Protein AF-A0A9P7UYA2-F1 (afdb_monomer_lite)

pLDDT: mean 76.07, std 12.58, range [36.22, 94.5]

Structure (mmCIF, N/CA/C/O backbone):
data_AF-A0A9P7UYA2-F1
#
_entry.id   AF-A0A9P7UYA2-F1
#
loop_
_atom_site.group_PDB
_atom_site.id
_atom_site.type_symbol
_atom_site.label_atom_id
_atom_site.label_alt_id
_atom_site.label_comp_id
_atom_site.label_asym_id
_atom_site.label_entity_id
_atom_site.label_seq_id
_atom_site.pdbx_PDB_ins_code
_atom_site.Cartn_x
_atom_site.Cartn_y
_atom_site.Cartn_z
_atom_site.occupancy
_atom_site.B_iso_or_equiv
_atom_site.auth_seq_id
_atom_site.auth_comp_id
_atom_site.auth_asym_id
_atom_site.auth_atom_id
_atom_site.pdbx_PDB_model_num
ATOM 1 N N . MET A 1 1 ? 3.867 -25.422 -27.053 1.00 36.22 1 MET A N 1
ATOM 2 C CA . MET A 1 1 ? 4.514 -25.118 -28.348 1.00 36.22 1 MET A CA 1
ATOM 3 C C . MET A 1 1 ? 5.776 -24.319 -28.060 1.00 36.22 1 MET A C 1
ATOM 5 O O . MET A 1 1 ? 5.668 -23.211 -27.563 1.00 36.22 1 MET A O 1
ATOM 9 N N . SER A 1 2 ? 6.951 -24.924 -28.254 1.00 48.25 2 SER A N 1
ATOM 10 C CA . SER A 1 2 ? 8.270 -24.306 -28.047 1.00 48.25 2 SER A CA 1
ATOM 11 C C . SER A 1 2 ? 8.814 -23.881 -29.411 1.00 48.25 2 SER A C 1
ATOM 13 O O . SER A 1 2 ? 8.869 -24.701 -30.322 1.00 48.25 2 SER A O 1
ATOM 15 N N . LEU A 1 3 ? 9.208 -22.616 -29.557 1.00 57.09 3 LEU A N 1
ATOM 16 C CA . LEU A 1 3 ? 9.750 -22.015 -30.786 1.00 57.09 3 LEU A CA 1
ATOM 17 C C . LEU A 1 3 ? 11.142 -22.551 -31.200 1.00 57.09 3 LEU A C 1
ATOM 19 O O . LEU A 1 3 ? 11.819 -21.930 -32.008 1.00 57.09 3 LEU A O 1
ATOM 23 N N . GLY A 1 4 ? 11.630 -23.663 -30.635 1.00 63.72 4 GLY A N 1
ATOM 24 C CA . GLY A 1 4 ? 12.967 -24.199 -30.940 1.00 63.72 4 GLY A CA 1
ATOM 25 C C . GLY A 1 4 ? 14.130 -23.312 -30.467 1.00 63.72 4 GLY A C 1
ATOM 26 O O . GLY A 1 4 ? 15.290 -23.648 -30.685 1.00 63.72 4 GLY A O 1
ATOM 27 N N . LEU A 1 5 ? 13.841 -22.207 -29.774 1.00 66.19 5 LEU A N 1
ATOM 28 C CA . LEU A 1 5 ? 14.808 -21.215 -29.289 1.00 66.19 5 LEU A CA 1
ATOM 29 C C . LEU A 1 5 ? 15.454 -21.585 -27.944 1.00 66.19 5 LEU A C 1
ATOM 31 O O . LEU A 1 5 ? 16.287 -20.840 -27.438 1.00 66.19 5 LEU A O 1
ATOM 35 N N . SER A 1 6 ? 15.126 -22.751 -27.378 1.00 65.25 6 SER A N 1
ATOM 36 C CA . SER A 1 6 ? 15.653 -23.225 -26.086 1.00 65.25 6 SER A CA 1
ATOM 37 C C . SER A 1 6 ? 17.184 -23.327 -26.039 1.00 65.25 6 SER A C 1
ATOM 39 O O . SER A 1 6 ? 17.763 -23.328 -24.962 1.00 65.25 6 SER A O 1
ATOM 41 N N . HIS A 1 7 ? 17.843 -23.416 -27.198 1.00 66.81 7 HIS A N 1
ATOM 42 C CA . HIS A 1 7 ? 19.302 -23.455 -27.314 1.00 66.81 7 HIS A CA 1
ATOM 43 C C . HIS A 1 7 ? 19.958 -22.063 -27.390 1.00 66.81 7 HIS A C 1
ATOM 45 O O . HIS A 1 7 ? 21.183 -21.979 -27.348 1.00 66.81 7 HIS A O 1
ATOM 51 N N . ARG A 1 8 ? 19.169 -20.987 -27.527 1.00 63.25 8 ARG A N 1
ATOM 52 C CA . ARG A 1 8 ? 19.651 -19.602 -27.688 1.00 63.25 8 ARG A CA 1
ATOM 53 C C . ARG A 1 8 ? 19.252 -18.665 -26.554 1.00 63.25 8 ARG A C 1
ATOM 55 O O . ARG A 1 8 ? 19.905 -17.646 -26.394 1.00 63.25 8 ARG A O 1
ATOM 62 N N . ILE A 1 9 ? 18.200 -18.986 -25.801 1.00 66.50 9 ILE A N 1
ATOM 63 C CA . ILE A 1 9 ? 17.618 -18.103 -24.781 1.00 66.50 9 ILE A CA 1
ATOM 64 C C . ILE A 1 9 ? 17.783 -18.741 -23.397 1.00 66.50 9 ILE A C 1
ATOM 66 O O . ILE A 1 9 ? 17.642 -19.954 -23.252 1.00 66.50 9 ILE A O 1
ATOM 70 N N . GLY A 1 10 ? 18.060 -17.922 -22.377 1.00 67.12 10 GLY A N 1
ATOM 71 C CA . GLY A 1 10 ? 18.111 -18.349 -20.971 1.00 67.12 10 GLY A CA 1
ATOM 72 C C . GLY A 1 10 ? 19.481 -18.823 -20.475 1.00 67.12 10 GLY A C 1
ATOM 73 O O . GLY A 1 10 ? 19.569 -19.383 -19.386 1.00 67.12 10 GLY A O 1
ATOM 74 N N . MET A 1 11 ? 20.550 -18.609 -21.247 1.00 74.38 11 MET A N 1
ATOM 75 C CA . MET A 1 11 ? 21.925 -18.935 -20.859 1.00 74.38 11 MET A CA 1
ATOM 76 C C . MET A 1 11 ? 22.857 -17.770 -21.184 1.00 74.38 11 MET A C 1
ATOM 78 O O . MET A 1 11 ? 22.799 -17.223 -22.281 1.00 74.38 11 MET A O 1
ATOM 82 N N . LEU A 1 12 ? 23.750 -17.432 -20.252 1.00 76.44 12 LEU A N 1
ATOM 83 C CA . LEU A 1 12 ? 24.783 -16.423 -20.468 1.00 76.44 12 LEU A CA 1
ATOM 84 C C . LEU A 1 12 ? 26.072 -17.099 -20.952 1.00 76.44 12 LEU A C 1
ATOM 86 O O . LEU A 1 12 ? 26.814 -17.674 -20.154 1.00 76.44 12 LEU A O 1
ATOM 90 N N . ARG A 1 13 ? 26.311 -17.083 -22.266 1.00 76.00 13 ARG A N 1
ATOM 91 C CA . ARG A 1 13 ? 27.485 -17.696 -22.903 1.00 76.00 13 ARG A CA 1
ATOM 92 C C . ARG A 1 13 ? 27.821 -16.990 -24.219 1.00 76.00 13 ARG A C 1
ATOM 94 O O . ARG A 1 13 ? 26.923 -16.559 -24.934 1.00 76.00 13 ARG A O 1
ATOM 101 N N . ASP A 1 14 ? 29.106 -16.954 -24.564 1.00 74.94 14 ASP A N 1
ATOM 102 C CA . ASP A 1 14 ? 29.588 -16.394 -25.829 1.00 74.94 14 ASP A CA 1
ATOM 103 C C . ASP A 1 14 ? 28.878 -17.003 -27.051 1.00 74.94 14 ASP A C 1
ATOM 105 O O . ASP A 1 14 ? 28.753 -18.227 -27.181 1.00 74.94 14 ASP A O 1
ATOM 109 N N . GLY A 1 15 ? 28.438 -16.127 -27.960 1.00 77.12 15 GLY A N 1
ATOM 110 C CA . GLY A 1 15 ? 27.713 -16.482 -29.184 1.00 77.12 15 GLY A CA 1
ATOM 111 C C . GLY A 1 15 ? 26.195 -16.623 -29.023 1.00 77.12 15 GLY A C 1
ATOM 112 O O . GLY A 1 15 ? 25.524 -16.948 -30.004 1.00 77.12 15 GLY A O 1
ATOM 113 N N . LEU A 1 16 ? 25.651 -16.398 -27.822 1.00 77.62 16 LEU A N 1
ATOM 114 C CA . LEU A 1 16 ? 24.210 -16.299 -27.585 1.00 77.62 16 LEU A CA 1
ATOM 115 C C . LEU A 1 16 ? 23.753 -14.836 -27.589 1.00 77.62 16 LEU A C 1
ATOM 117 O O . LEU A 1 16 ? 24.547 -13.915 -27.423 1.00 77.62 16 LEU A O 1
ATOM 121 N N . ASP A 1 17 ? 22.455 -14.667 -27.804 1.00 76.50 17 ASP A N 1
ATOM 122 C CA . ASP A 1 17 ? 21.775 -13.380 -27.869 1.00 76.50 17 ASP A CA 1
ATOM 123 C C . ASP A 1 17 ? 21.176 -13.079 -26.489 1.00 76.50 17 ASP A C 1
ATOM 125 O O . ASP A 1 17 ? 20.325 -13.837 -26.008 1.00 76.50 17 ASP A O 1
ATOM 129 N N . ALA A 1 18 ? 21.703 -12.062 -25.807 1.00 80.62 18 ALA A N 1
ATOM 130 C CA . ALA A 1 18 ? 21.293 -11.714 -24.454 1.00 80.62 18 ALA A CA 1
ATOM 131 C C . ALA A 1 18 ? 21.522 -10.231 -24.152 1.00 80.62 18 ALA A C 1
ATOM 133 O O . ALA A 1 18 ? 22.649 -9.735 -24.222 1.00 80.62 18 ALA A O 1
ATOM 134 N N . ASP A 1 19 ? 20.459 -9.588 -23.679 1.00 87.12 19 ASP A N 1
ATOM 135 C CA . ASP A 1 19 ? 20.526 -8.293 -23.017 1.00 87.12 19 ASP A CA 1
ATOM 136 C C . ASP A 1 19 ? 20.657 -8.505 -21.509 1.00 87.12 19 ASP A C 1
ATOM 138 O O . ASP A 1 19 ? 19.965 -9.333 -20.908 1.00 87.12 19 ASP A O 1
ATOM 142 N N . ILE A 1 20 ? 21.565 -7.764 -20.881 1.00 88.19 20 ILE A N 1
ATOM 143 C CA . ILE A 1 20 ? 21.888 -7.919 -19.462 1.00 88.19 20 ILE A CA 1
ATOM 144 C C . ILE A 1 20 ? 21.670 -6.590 -18.772 1.00 88.19 20 ILE A C 1
ATOM 146 O O . ILE A 1 20 ? 22.200 -5.569 -19.203 1.00 88.19 20 ILE A O 1
ATOM 150 N N . VAL A 1 21 ? 20.957 -6.615 -17.652 1.00 88.75 21 VAL A N 1
ATOM 151 C CA . VAL A 1 21 ? 20.816 -5.456 -16.774 1.00 88.75 21 VAL A CA 1
ATOM 152 C C . VAL A 1 21 ? 21.383 -5.807 -15.408 1.00 88.75 21 VAL A C 1
ATOM 154 O O . VAL A 1 21 ? 20.946 -6.758 -14.763 1.00 88.75 21 VAL A O 1
ATOM 157 N N . LEU A 1 22 ? 22.371 -5.035 -14.973 1.00 87.12 22 LEU A N 1
ATOM 158 C CA . LEU A 1 22 ? 22.898 -5.073 -13.620 1.00 87.12 22 LEU A CA 1
ATOM 159 C C . LEU A 1 22 ? 22.085 -4.119 -12.754 1.00 87.12 22 LEU A C 1
ATOM 161 O O . LEU A 1 22 ? 21.975 -2.939 -13.077 1.00 87.12 22 LEU A O 1
ATOM 165 N N . TRP A 1 23 ? 21.571 -4.629 -11.643 1.00 87.38 23 TRP A N 1
ATOM 166 C CA . TRP A 1 23 ? 20.811 -3.877 -10.651 1.00 87.38 23 TRP A CA 1
ATOM 167 C C . TRP A 1 23 ? 21.644 -3.656 -9.388 1.00 87.38 23 TRP A C 1
ATOM 169 O O . TRP A 1 23 ? 22.574 -4.414 -9.111 1.00 87.38 23 TRP A O 1
ATOM 179 N N . ASP A 1 24 ? 21.320 -2.616 -8.624 1.00 85.38 24 ASP A N 1
ATOM 180 C CA . ASP A 1 24 ? 21.937 -2.364 -7.315 1.00 85.38 24 ASP A CA 1
ATOM 181 C C . ASP A 1 24 ? 21.487 -3.346 -6.223 1.00 85.38 24 ASP A C 1
ATOM 183 O O . ASP A 1 24 ? 22.227 -3.622 -5.277 1.00 85.38 24 ASP A O 1
ATOM 187 N N . SER A 1 25 ? 20.295 -3.903 -6.394 1.00 88.62 25 SER A N 1
ATOM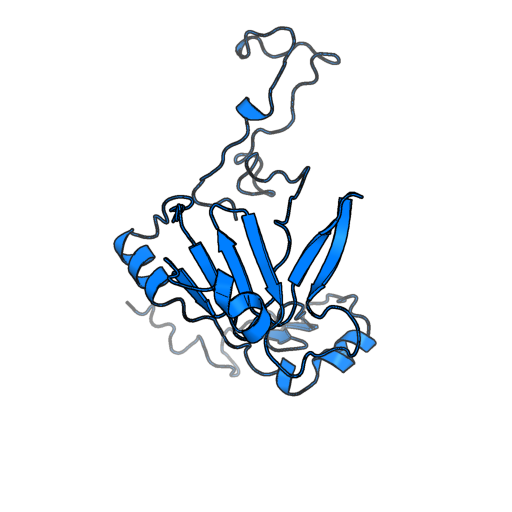 188 C CA . SER A 1 25 ? 19.592 -4.813 -5.500 1.00 88.62 25 SER A CA 1
ATOM 189 C C . SER A 1 25 ? 18.682 -5.738 -6.316 1.00 88.62 25 SER A C 1
ATOM 191 O O . SER A 1 25 ? 18.569 -5.609 -7.535 1.00 88.62 25 SER A O 1
ATOM 193 N N . HIS A 1 26 ? 18.059 -6.718 -5.668 1.00 89.62 26 HIS A N 1
ATOM 194 C CA . HIS A 1 26 ? 17.171 -7.664 -6.325 1.00 89.62 26 HIS A CA 1
ATOM 195 C C . HIS A 1 26 ? 16.023 -6.908 -7.014 1.00 89.62 26 HIS A C 1
ATOM 197 O O . HIS A 1 26 ? 15.296 -6.199 -6.329 1.00 89.62 26 HIS A O 1
ATOM 203 N N . PRO A 1 27 ? 15.758 -7.116 -8.316 1.00 87.81 27 PRO A N 1
ATOM 204 C CA . PRO A 1 27 ? 14.879 -6.262 -9.135 1.00 87.81 27 PRO A CA 1
ATOM 205 C C . PRO A 1 27 ? 13.402 -6.219 -8.710 1.00 87.81 27 PRO A C 1
ATOM 207 O O . PRO A 1 27 ? 12.618 -5.455 -9.258 1.00 87.81 27 PRO A O 1
ATOM 210 N N . LEU A 1 28 ? 13.008 -7.066 -7.762 1.00 88.31 28 LEU A N 1
ATOM 211 C CA . LEU A 1 28 ? 11.658 -7.093 -7.199 1.00 88.31 28 LEU A CA 1
ATOM 212 C C . LEU A 1 28 ? 11.532 -6.271 -5.908 1.00 88.31 28 LEU A C 1
ATOM 214 O O . LEU A 1 28 ? 10.425 -6.147 -5.391 1.00 88.31 28 LEU A O 1
ATOM 218 N N . HIS A 1 29 ? 12.631 -5.730 -5.370 1.00 85.81 29 HIS A N 1
ATOM 219 C CA . HIS A 1 29 ? 12.555 -4.801 -4.248 1.00 85.81 29 HIS A CA 1
ATOM 220 C C . HIS A 1 29 ? 12.066 -3.428 -4.731 1.00 85.81 29 HIS A C 1
ATOM 222 O O . HIS A 1 29 ? 12.572 -2.892 -5.719 1.00 85.81 29 HIS A O 1
ATOM 228 N N . PRO A 1 30 ? 11.099 -2.811 -4.034 1.00 81.62 30 PRO A N 1
ATOM 229 C CA . PRO A 1 30 ? 10.725 -1.430 -4.300 1.00 81.62 30 PRO A CA 1
ATOM 230 C C . PRO A 1 30 ? 11.931 -0.498 -4.125 1.00 81.62 30 PRO A C 1
ATOM 232 O O . PRO A 1 30 ? 12.599 -0.525 -3.093 1.00 81.62 30 PRO A O 1
ATOM 235 N N . GLY A 1 31 ? 12.196 0.339 -5.128 1.00 79.44 31 GLY A N 1
ATOM 236 C CA . GLY A 1 31 ? 13.326 1.275 -5.125 1.00 79.44 31 GLY A CA 1
ATOM 237 C C . GLY A 1 31 ? 14.628 0.722 -5.714 1.00 79.44 31 GLY A C 1
ATOM 238 O O . GLY A 1 31 ? 15.582 1.488 -5.849 1.00 79.44 31 GLY A O 1
ATOM 239 N N . SER A 1 32 ? 14.671 -0.555 -6.115 1.00 85.62 32 SER A N 1
ATOM 240 C CA . SER A 1 32 ? 15.788 -1.094 -6.896 1.00 85.62 32 SER A CA 1
ATOM 241 C C . SER A 1 32 ? 15.962 -0.324 -8.195 1.00 85.62 32 SER A C 1
ATOM 243 O O . SER A 1 32 ? 14.989 -0.026 -8.890 1.00 85.62 32 SER A O 1
ATOM 245 N N . SER A 1 33 ? 17.211 -0.019 -8.532 1.00 83.62 33 SER A N 1
ATOM 246 C CA . SER A 1 33 ? 17.543 0.758 -9.722 1.00 83.62 33 SER A CA 1
ATOM 247 C C . SER A 1 33 ? 18.566 0.028 -10.591 1.00 83.62 33 SER A C 1
ATOM 249 O O . SER A 1 33 ? 19.515 -0.574 -10.071 1.00 83.62 33 SER A O 1
ATOM 251 N N . PRO A 1 34 ? 18.418 0.077 -11.927 1.00 86.69 34 PRO A N 1
ATOM 252 C CA . PRO A 1 34 ? 19.434 -0.462 -12.808 1.00 86.69 34 PRO A CA 1
ATOM 253 C C . PRO A 1 34 ? 20.695 0.410 -12.735 1.00 86.69 34 PRO A C 1
ATOM 255 O O . PRO A 1 34 ? 20.635 1.637 -12.740 1.00 86.69 34 PRO A O 1
ATOM 258 N N . ILE A 1 35 ? 21.855 -0.236 -12.659 1.00 85.19 35 ILE A N 1
ATOM 259 C CA . ILE A 1 35 ? 23.181 0.393 -12.668 1.00 85.19 35 ILE A CA 1
ATOM 260 C C . ILE A 1 35 ? 23.708 0.466 -14.100 1.00 85.19 35 ILE A C 1
ATOM 262 O O . ILE A 1 35 ? 24.239 1.487 -14.525 1.00 85.19 35 ILE A O 1
ATOM 266 N N . GLN A 1 36 ? 23.591 -0.633 -14.844 1.00 86.75 36 GLN A N 1
ATOM 267 C CA . GLN A 1 36 ? 24.178 -0.767 -16.172 1.00 86.75 36 GLN A CA 1
ATOM 268 C C . GLN A 1 36 ? 23.349 -1.732 -17.008 1.00 86.75 36 GLN A C 1
ATOM 270 O O . GLN A 1 36 ? 22.941 -2.781 -16.519 1.00 86.75 36 GLN A O 1
ATOM 275 N N . ALA A 1 37 ? 23.152 -1.394 -18.277 1.00 90.06 37 ALA A N 1
ATOM 276 C CA . ALA A 1 37 ? 22.591 -2.303 -19.264 1.00 90.06 37 ALA A CA 1
ATOM 277 C C . ALA A 1 37 ? 23.631 -2.598 -20.351 1.00 90.06 37 ALA A C 1
ATOM 279 O O . ALA A 1 37 ? 24.378 -1.704 -20.761 1.00 90.06 37 ALA A O 1
ATOM 280 N N . TRP A 1 38 ? 23.678 -3.836 -20.822 1.00 90.12 38 TRP A N 1
ATOM 281 C CA . TRP A 1 38 ? 24.386 -4.245 -22.028 1.00 90.12 38 TRP A CA 1
ATOM 282 C C . TRP A 1 38 ? 23.357 -4.785 -23.005 1.00 90.12 38 TRP A C 1
ATOM 284 O O . TRP A 1 38 ? 22.576 -5.657 -22.635 1.00 90.12 38 TRP A O 1
ATOM 294 N N . ILE A 1 39 ? 23.378 -4.258 -24.224 1.00 87.56 39 ILE A N 1
ATOM 295 C CA . ILE A 1 39 ? 22.517 -4.690 -25.329 1.00 87.56 39 ILE A CA 1
ATOM 296 C C . ILE A 1 39 ? 23.448 -5.116 -26.452 1.00 87.56 39 ILE A C 1
ATOM 298 O O . ILE A 1 39 ? 24.382 -4.372 -26.763 1.00 87.56 39 ILE A O 1
ATOM 302 N N . ASP A 1 40 ? 23.265 -6.321 -26.990 1.00 84.50 40 ASP A N 1
ATOM 303 C CA . ASP A 1 40 ? 24.176 -6.921 -27.981 1.00 84.50 40 ASP A CA 1
ATOM 304 C C . ASP A 1 40 ? 25.659 -6.926 -27.532 1.00 84.50 40 ASP A C 1
ATOM 306 O O . ASP A 1 40 ? 26.590 -6.760 -28.323 1.00 84.50 40 ASP A O 1
ATOM 310 N N . GLY A 1 41 ? 25.904 -7.043 -26.221 1.00 82.81 41 GLY A N 1
ATOM 311 C CA . GLY A 1 41 ? 27.245 -6.951 -25.623 1.00 82.81 41 GLY A CA 1
ATOM 312 C C . GLY A 1 41 ? 27.831 -5.532 -25.544 1.00 82.81 41 GLY A C 1
ATOM 313 O O . GLY A 1 41 ? 28.934 -5.347 -25.023 1.00 82.81 41 GLY A O 1
ATOM 314 N N . ILE A 1 42 ? 27.106 -4.510 -26.002 1.00 87.38 42 ILE A N 1
ATOM 315 C CA . ILE A 1 42 ? 27.528 -3.109 -25.961 1.00 87.38 42 ILE A CA 1
ATOM 316 C C . ILE A 1 42 ? 26.991 -2.451 -24.680 1.00 87.38 42 ILE A C 1
ATOM 318 O O . ILE A 1 42 ? 25.772 -2.421 -24.474 1.00 87.38 42 ILE A O 1
ATOM 322 N N . PRO A 1 43 ? 27.861 -1.880 -23.817 1.00 89.25 43 PRO A N 1
ATOM 323 C CA . PRO A 1 43 ? 27.417 -1.156 -22.632 1.00 89.25 43 PRO A CA 1
ATOM 324 C C . PRO A 1 43 ? 26.653 0.105 -23.039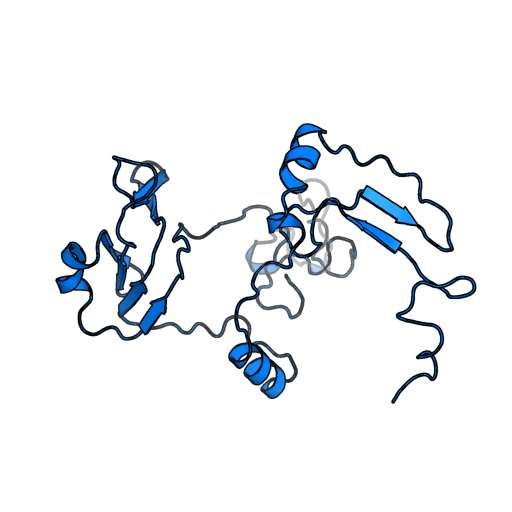 1.00 89.25 43 PRO A C 1
ATOM 326 O O . PRO A 1 43 ? 27.195 0.998 -23.698 1.00 89.25 43 PRO A O 1
ATOM 329 N N . GLN A 1 44 ? 25.398 0.193 -22.610 1.00 89.44 44 GLN A N 1
ATOM 330 C CA . GLN A 1 44 ? 24.562 1.361 -22.833 1.00 89.44 44 GLN A CA 1
ATOM 331 C C . GLN A 1 44 ? 25.054 2.509 -21.954 1.00 89.44 44 GLN A C 1
ATOM 333 O O . GLN A 1 44 ? 25.203 2.370 -20.737 1.00 89.44 44 GLN A O 1
ATOM 338 N N . ARG A 1 45 ? 25.359 3.646 -22.582 1.00 75.69 45 ARG A N 1
ATOM 339 C CA . ARG A 1 45 ? 25.817 4.843 -21.876 1.00 75.69 45 ARG A CA 1
ATOM 340 C C . ARG A 1 45 ? 24.609 5.604 -21.363 1.00 75.69 45 ARG A C 1
ATOM 342 O O . ARG A 1 45 ? 23.955 6.312 -22.119 1.00 75.69 45 ARG A O 1
ATOM 349 N N . TRP A 1 46 ? 24.364 5.485 -20.072 1.00 71.50 46 TRP A N 1
ATOM 350 C CA . TRP A 1 46 ? 23.434 6.333 -19.350 1.00 71.50 46 TRP A CA 1
ATOM 351 C C . TRP A 1 46 ? 24.011 6.572 -17.958 1.00 71.50 46 TRP A C 1
ATOM 353 O O . TRP A 1 46 ? 24.693 5.709 -17.406 1.00 71.50 46 TRP A O 1
ATOM 363 N N . SER A 1 47 ? 23.842 7.779 -17.438 1.00 60.47 47 SER A N 1
ATOM 364 C CA . SER A 1 47 ? 24.309 8.161 -16.109 1.00 60.47 47 SER A CA 1
ATOM 365 C C . SER A 1 47 ? 23.122 8.086 -15.158 1.00 60.47 47 SER A C 1
ATOM 367 O O . SER A 1 47 ? 22.337 9.033 -15.122 1.00 60.47 47 SER A O 1
ATOM 369 N N . PRO A 1 48 ? 22.944 6.976 -14.421 1.00 63.78 48 PRO A N 1
ATOM 370 C CA . PRO A 1 48 ? 21.997 6.970 -13.326 1.00 63.78 48 PRO A CA 1
ATOM 371 C C . PRO A 1 48 ? 22.490 7.970 -12.274 1.00 63.78 48 PRO A C 1
ATOM 373 O O . PRO A 1 48 ? 23.575 7.797 -11.714 1.00 63.78 48 PRO A O 1
ATOM 376 N N . ASP A 1 49 ? 21.703 9.012 -12.000 1.00 61.50 49 ASP A N 1
ATOM 377 C CA . ASP A 1 49 ? 21.931 9.963 -10.903 1.00 61.50 49 ASP A CA 1
ATOM 378 C C . ASP A 1 49 ? 21.636 9.291 -9.548 1.00 61.50 49 ASP A C 1
ATOM 380 O O . ASP A 1 49 ? 20.803 9.736 -8.759 1.00 61.50 49 ASP A O 1
ATOM 384 N N . LEU A 1 50 ? 22.287 8.159 -9.272 1.00 60.84 50 LEU A N 1
ATOM 385 C CA . LEU A 1 50 ? 22.137 7.456 -8.009 1.00 60.84 50 LEU A CA 1
ATOM 386 C C . LEU A 1 50 ? 23.123 8.012 -6.984 1.00 60.84 50 LEU A C 1
ATOM 388 O O . LEU A 1 50 ? 24.343 7.936 -7.133 1.00 60.84 50 LEU A O 1
ATOM 392 N N . ASN A 1 51 ? 22.573 8.547 -5.896 1.00 65.94 51 ASN A N 1
ATOM 393 C CA . ASN A 1 51 ? 23.345 8.996 -4.749 1.00 65.94 51 ASN A CA 1
ATOM 394 C C . ASN A 1 51 ? 24.149 7.816 -4.169 1.00 65.94 51 ASN A C 1
ATOM 396 O O . ASN A 1 51 ? 23.577 6.783 -3.814 1.00 65.94 51 ASN A O 1
ATOM 400 N N . ARG A 1 52 ? 25.476 7.9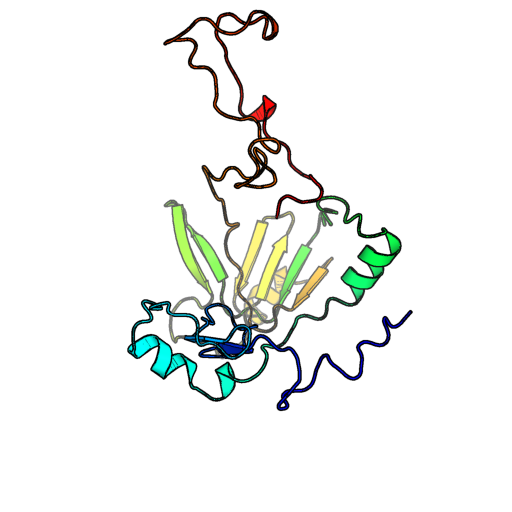67 -4.049 1.00 65.44 52 ARG A N 1
ATOM 401 C CA . ARG A 1 52 ? 26.398 6.912 -3.582 1.00 65.44 52 ARG A CA 1
ATOM 402 C C . ARG A 1 52 ? 25.970 6.307 -2.240 1.00 65.44 52 ARG A C 1
ATOM 404 O O . ARG A 1 52 ? 26.105 5.105 -2.037 1.00 65.44 52 ARG A O 1
ATOM 411 N N . THR A 1 53 ? 25.387 7.121 -1.364 1.00 63.53 53 THR A N 1
ATOM 412 C CA . THR A 1 53 ? 24.877 6.694 -0.054 1.00 63.53 53 THR A CA 1
ATOM 413 C C . THR A 1 53 ? 23.738 5.673 -0.165 1.00 63.53 53 THR A C 1
ATOM 415 O O . THR A 1 53 ? 23.684 4.734 0.623 1.00 63.53 53 THR A O 1
ATOM 418 N N . ILE A 1 54 ? 22.855 5.814 -1.162 1.00 65.81 54 ILE A N 1
ATOM 419 C CA . ILE A 1 54 ? 21.739 4.881 -1.396 1.00 65.81 54 ILE A CA 1
ATOM 420 C C . ILE A 1 54 ? 22.287 3.541 -1.903 1.00 65.81 54 ILE A C 1
ATOM 422 O O . ILE A 1 54 ? 21.901 2.484 -1.408 1.00 65.81 54 ILE A O 1
ATOM 426 N N . GLN A 1 55 ? 23.266 3.573 -2.813 1.00 67.06 55 GLN A N 1
ATOM 427 C CA . GLN A 1 55 ? 23.906 2.351 -3.313 1.00 67.06 55 GLN A CA 1
ATOM 428 C C . GLN A 1 55 ? 24.625 1.562 -2.215 1.00 67.06 55 GLN A C 1
ATOM 430 O O . GLN A 1 55 ? 24.639 0.334 -2.245 1.00 67.06 55 GLN A O 1
ATOM 435 N N . GLU A 1 56 ? 25.235 2.240 -1.244 1.00 68.12 56 GLU A N 1
ATOM 436 C CA . GLU A 1 56 ? 25.887 1.575 -0.111 1.00 68.12 56 GLU A CA 1
ATOM 437 C C . GLU A 1 56 ? 24.865 0.887 0.810 1.00 68.12 56 GLU A C 1
ATOM 439 O O . GLU A 1 56 ? 25.126 -0.215 1.292 1.00 68.12 56 GLU A O 1
ATOM 444 N N . GLN A 1 57 ? 23.677 1.474 0.993 1.00 66.88 57 GLN A N 1
ATOM 445 C CA . GLN A 1 57 ? 22.598 0.885 1.797 1.00 66.88 57 GLN A CA 1
ATOM 446 C C . GLN A 1 57 ? 21.958 -0.347 1.133 1.00 66.88 57 GLN A C 1
ATOM 448 O O . GLN A 1 57 ? 21.652 -1.327 1.817 1.00 66.88 57 GLN A O 1
ATOM 453 N N . LEU A 1 58 ? 21.806 -0.332 -0.194 1.00 66.31 58 LEU A N 1
ATOM 454 C CA . LEU A 1 58 ? 21.153 -1.395 -0.974 1.00 66.31 58 LEU A CA 1
ATOM 455 C C . LEU A 1 58 ? 22.047 -2.621 -1.252 1.00 66.31 58 LEU A C 1
ATOM 457 O O . LEU A 1 58 ? 21.581 -3.642 -1.753 1.00 66.31 58 LEU A O 1
ATOM 461 N N . ARG A 1 59 ? 23.331 -2.582 -0.876 1.00 68.56 59 ARG A N 1
ATOM 462 C CA . ARG A 1 59 ? 24.259 -3.726 -1.010 1.00 68.56 59 ARG A CA 1
ATOM 463 C C . ARG A 1 59 ? 24.130 -4.784 0.089 1.00 68.56 59 ARG A C 1
ATOM 465 O O . ARG A 1 59 ? 24.804 -5.811 0.021 1.00 68.56 59 ARG A O 1
ATOM 472 N N . GLY A 1 60 ? 23.306 -4.554 1.112 1.00 77.00 60 GLY A N 1
ATOM 473 C CA . GLY A 1 60 ? 23.083 -5.537 2.176 1.00 77.00 60 GLY A CA 1
ATOM 474 C C . GLY A 1 60 ? 22.507 -6.856 1.639 1.00 77.00 60 GLY A C 1
ATOM 475 O O . GLY A 1 60 ? 21.715 -6.853 0.702 1.00 77.00 60 GLY A O 1
ATOM 476 N N . ALA A 1 61 ? 22.856 -7.989 2.259 1.00 74.38 61 ALA A N 1
ATOM 477 C CA . ALA A 1 61 ? 22.439 -9.323 1.799 1.00 74.38 61 ALA A CA 1
ATOM 478 C C . ALA A 1 61 ? 20.910 -9.485 1.655 1.00 74.38 61 ALA A C 1
ATOM 480 O O . ALA A 1 61 ? 20.452 -10.189 0.763 1.00 74.38 61 ALA A O 1
ATOM 481 N N . VAL A 1 62 ? 20.123 -8.793 2.487 1.00 82.00 62 VAL A N 1
ATOM 482 C CA . VAL A 1 62 ? 18.647 -8.791 2.432 1.00 82.00 62 VAL A CA 1
ATOM 483 C C . VAL A 1 62 ? 18.123 -8.215 1.114 1.00 82.00 62 VAL A C 1
ATOM 485 O O . VAL A 1 62 ? 17.160 -8.729 0.550 1.00 82.00 62 VAL A O 1
ATOM 488 N N . TRP A 1 63 ? 18.784 -7.181 0.594 1.00 81.38 63 TRP A N 1
ATOM 489 C CA . TRP A 1 63 ? 18.394 -6.505 -0.641 1.00 81.38 63 TRP A CA 1
ATOM 490 C C . TRP A 1 63 ? 18.767 -7.297 -1.891 1.00 81.38 63 TRP A C 1
ATOM 492 O O . TRP A 1 63 ? 18.253 -7.001 -2.956 1.00 81.38 63 TRP A O 1
ATOM 502 N N . GLN A 1 64 ? 19.634 -8.307 -1.790 1.00 84.12 64 GLN A N 1
ATOM 503 C CA . GLN A 1 64 ? 20.028 -9.162 -2.918 1.00 84.12 64 GLN A CA 1
ATOM 504 C C . GLN A 1 64 ? 19.130 -10.401 -3.068 1.00 84.12 64 GLN A C 1
ATOM 506 O O . GLN A 1 64 ? 19.232 -11.130 -4.053 1.00 84.12 64 GLN A O 1
ATOM 511 N N . ILE A 1 65 ? 18.243 -10.644 -2.101 1.00 87.81 65 ILE A N 1
ATOM 512 C CA . ILE A 1 65 ? 17.294 -11.760 -2.099 1.00 87.81 65 ILE A CA 1
ATOM 513 C C . ILE A 1 65 ? 15.930 -11.242 -2.551 1.00 87.81 65 ILE A C 1
ATOM 515 O O . ILE A 1 65 ? 15.546 -10.120 -2.216 1.00 87.81 65 ILE A O 1
ATOM 519 N N . ALA A 1 66 ? 15.192 -12.069 -3.295 1.00 86.19 66 ALA A N 1
ATOM 520 C CA . ALA A 1 66 ? 13.825 -11.755 -3.686 1.00 86.19 66 ALA A CA 1
ATOM 521 C C . ALA A 1 66 ? 12.968 -11.449 -2.445 1.00 86.19 66 ALA A C 1
ATOM 523 O O . ALA A 1 66 ? 12.990 -12.237 -1.492 1.00 86.19 66 ALA A O 1
ATOM 524 N N . PRO A 1 67 ? 12.203 -10.342 -2.433 1.00 85.50 67 PRO A N 1
ATOM 525 C CA . PRO A 1 67 ? 11.236 -10.114 -1.375 1.00 85.50 67 PRO A CA 1
ATOM 526 C C . PRO A 1 67 ? 10.206 -11.243 -1.360 1.00 85.50 67 PRO A C 1
ATOM 528 O O . PRO A 1 67 ? 9.874 -11.825 -2.397 1.00 85.50 67 PRO A O 1
ATOM 531 N N . SER A 1 68 ? 9.689 -11.541 -0.167 1.00 83.69 68 SER A N 1
ATOM 532 C CA . SER A 1 68 ? 8.589 -12.490 -0.025 1.00 83.69 68 SER A CA 1
ATOM 533 C C . SER A 1 68 ? 7.391 -11.988 -0.823 1.00 83.69 68 SER A C 1
ATOM 535 O O . SER A 1 68 ? 6.936 -10.863 -0.626 1.00 83.69 68 SER A O 1
ATOM 537 N N . GLN A 1 69 ? 6.871 -12.829 -1.710 1.00 79.19 69 GLN A N 1
ATOM 538 C CA . GLN A 1 69 ? 5.647 -12.528 -2.439 1.00 79.19 69 GLN A CA 1
ATOM 539 C C . GLN A 1 69 ? 4.431 -12.924 -1.593 1.00 79.19 69 GLN A C 1
ATOM 541 O O . GLN A 1 69 ? 4.485 -13.949 -0.906 1.00 79.19 69 GLN A O 1
ATOM 546 N N . PRO A 1 70 ? 3.336 -12.147 -1.625 1.00 79.00 70 PRO A N 1
ATOM 547 C CA . PRO A 1 70 ? 2.074 -12.586 -1.046 1.00 79.00 70 PRO A CA 1
ATOM 548 C C . PRO A 1 70 ? 1.565 -13.833 -1.781 1.00 79.00 70 PRO A C 1
ATOM 550 O O . PRO A 1 70 ? 1.809 -14.011 -2.978 1.00 79.00 70 PRO A O 1
ATOM 553 N N . ASN A 1 71 ? 0.854 -14.706 -1.064 1.00 82.00 71 ASN A N 1
ATOM 554 C CA . ASN A 1 71 ? 0.167 -15.824 -1.698 1.00 82.00 71 ASN A CA 1
ATOM 555 C C . ASN A 1 71 ? -1.083 -15.293 -2.415 1.00 82.00 71 ASN A C 1
ATOM 557 O O . ASN A 1 71 ? -2.028 -14.864 -1.762 1.00 82.00 71 ASN A O 1
ATOM 561 N N . LEU A 1 72 ? -1.062 -15.328 -3.748 1.00 79.50 72 LEU A N 1
ATOM 562 C CA . LEU A 1 72 ? -2.165 -14.893 -4.611 1.00 79.50 72 LEU A CA 1
ATOM 563 C C . LEU A 1 72 ? -2.805 -16.078 -5.350 1.00 79.50 72 LEU A C 1
ATOM 565 O O . LEU A 1 72 ? -3.366 -15.901 -6.426 1.00 79.50 72 LEU A O 1
ATOM 569 N N . ASP A 1 73 ? -2.679 -17.303 -4.835 1.00 84.81 73 ASP A N 1
ATOM 570 C CA . ASP A 1 73 ? -3.171 -18.502 -5.522 1.00 84.81 73 ASP A CA 1
ATOM 571 C C . ASP A 1 73 ? -4.697 -18.476 -5.697 1.00 84.81 73 ASP A C 1
ATOM 573 O O . ASP A 1 73 ? -5.193 -18.763 -6.786 1.00 84.81 73 ASP A O 1
ATOM 577 N N . GLU A 1 74 ? -5.442 -18.023 -4.684 1.00 81.62 74 GLU A N 1
ATOM 578 C CA . GLU A 1 74 ? -6.900 -17.863 -4.775 1.00 81.62 74 GLU A CA 1
ATOM 579 C C . GLU A 1 74 ? -7.300 -16.827 -5.836 1.00 81.62 74 GLU A C 1
ATOM 581 O O . GLU A 1 74 ? -8.173 -17.089 -6.667 1.00 81.62 74 GLU A O 1
ATOM 586 N N . GLU A 1 75 ? -6.632 -15.670 -5.856 1.00 76.31 75 GLU A N 1
ATOM 587 C CA . GLU A 1 75 ? -6.875 -14.617 -6.847 1.00 76.31 75 GLU A CA 1
ATOM 588 C C . GLU A 1 75 ? -6.529 -15.089 -8.261 1.00 76.31 75 GLU A C 1
ATOM 590 O O . GLU A 1 75 ? -7.277 -14.825 -9.201 1.00 76.31 75 GLU A O 1
ATOM 595 N N . ARG A 1 76 ? -5.431 -15.840 -8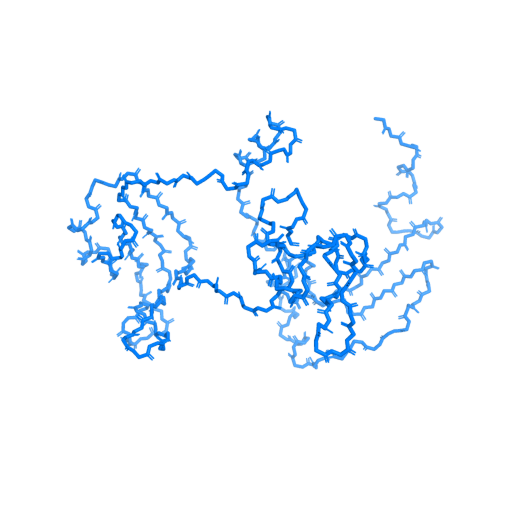.423 1.00 78.56 76 ARG A N 1
ATOM 596 C CA . ARG A 1 76 ? -5.041 -16.441 -9.708 1.00 78.56 76 ARG A CA 1
ATOM 597 C C . ARG A 1 76 ? -6.091 -17.427 -10.201 1.00 78.56 76 ARG A C 1
ATOM 599 O O . ARG A 1 76 ? -6.451 -17.386 -11.375 1.00 78.56 76 ARG A O 1
ATOM 606 N N . GLU A 1 77 ? -6.593 -18.304 -9.334 1.00 83.94 77 GLU A N 1
ATOM 607 C CA . GLU A 1 77 ? -7.648 -19.253 -9.698 1.00 83.94 77 GLU A CA 1
ATOM 608 C C . GLU A 1 77 ? -8.953 -18.545 -10.075 1.00 83.94 77 GLU A C 1
ATOM 610 O O . GLU A 1 77 ? -9.624 -18.943 -11.030 1.00 83.94 77 GLU A O 1
ATOM 615 N N . GLN A 1 78 ? -9.321 -17.491 -9.346 1.00 75.88 78 GLN A N 1
ATOM 616 C CA . GLN A 1 78 ? -10.488 -16.669 -9.664 1.00 75.88 78 GLN A CA 1
ATOM 617 C C . GLN A 1 78 ? -10.308 -15.939 -10.999 1.00 75.88 78 GLN A C 1
ATOM 619 O O . GLN A 1 78 ? -11.193 -16.004 -11.851 1.00 75.88 78 GLN A O 1
ATOM 624 N N . ALA A 1 79 ? -9.148 -15.322 -11.227 1.00 74.06 79 ALA A N 1
ATOM 625 C CA . ALA A 1 79 ? -8.820 -14.664 -12.485 1.00 74.06 79 ALA A CA 1
ATOM 626 C C . ALA A 1 79 ? -8.840 -15.650 -13.661 1.00 74.06 79 ALA A C 1
ATOM 628 O O . ALA A 1 79 ? -9.364 -15.319 -14.721 1.00 74.06 79 ALA A O 1
ATOM 629 N N . ALA A 1 80 ? -8.342 -16.878 -13.476 1.00 80.56 80 ALA A N 1
ATOM 630 C CA . ALA A 1 80 ? -8.390 -17.924 -14.495 1.00 80.56 80 ALA A CA 1
ATOM 631 C C . ALA A 1 80 ? -9.832 -18.331 -14.841 1.00 80.56 80 ALA A C 1
ATOM 633 O O . ALA A 1 80 ? -10.166 -18.445 -16.019 1.00 80.56 80 ALA A O 1
ATOM 634 N N . LYS A 1 81 ? -10.705 -18.493 -13.834 1.00 79.94 81 LYS A N 1
ATOM 635 C CA . LYS A 1 81 ? -12.143 -18.774 -14.035 1.00 79.94 81 LYS A CA 1
ATOM 636 C C . LYS A 1 81 ? -12.858 -17.655 -14.786 1.00 79.94 81 LYS A C 1
ATOM 638 O O . LYS A 1 81 ? -13.854 -17.910 -15.454 1.00 79.94 81 LYS A O 1
ATOM 643 N N . LEU A 1 82 ? -12.356 -16.435 -14.654 1.00 70.88 82 LEU A N 1
ATOM 644 C CA . LEU A 1 82 ? -12.922 -15.246 -15.264 1.00 70.88 82 LEU A CA 1
ATOM 645 C C . LEU A 1 82 ? -12.194 -14.838 -16.558 1.00 70.88 82 LEU A C 1
ATOM 647 O O . LEU A 1 82 ? -12.443 -13.754 -17.057 1.00 70.88 82 LEU A O 1
ATOM 651 N N . GLU A 1 83 ? -11.290 -15.653 -17.115 1.00 71.25 83 GLU A N 1
ATOM 652 C CA . GLU A 1 83 ? -10.478 -15.304 -18.304 1.00 71.25 83 GLU A CA 1
ATOM 653 C C . GLU A 1 83 ? -9.720 -13.958 -18.178 1.00 71.25 83 GLU A C 1
ATOM 655 O O . GLU A 1 83 ? -9.524 -13.220 -19.146 1.00 71.25 83 GLU A O 1
ATOM 660 N N . GLY A 1 84 ? -9.295 -13.602 -16.963 1.00 62.41 84 GLY A N 1
ATOM 661 C CA . GLY A 1 84 ? -8.687 -12.303 -16.658 1.00 62.41 84 GLY A CA 1
ATOM 662 C C . GLY A 1 84 ? -9.693 -11.153 -16.545 1.00 62.41 84 GLY A C 1
ATOM 663 O O . GLY A 1 84 ? -9.294 -9.999 -16.399 1.00 62.41 84 GLY A O 1
ATOM 664 N N . PHE A 1 85 ? -10.993 -11.445 -16.588 1.00 59.28 85 PHE A N 1
ATOM 665 C CA . PHE A 1 85 ? -12.063 -10.519 -16.250 1.00 59.28 85 PHE A CA 1
ATOM 666 C C . PHE A 1 85 ? -12.144 -10.393 -14.730 1.00 59.28 85 PHE A C 1
ATOM 668 O O . PHE A 1 85 ? -12.988 -10.995 -14.078 1.00 59.28 85 PHE A O 1
ATOM 675 N N . VAL A 1 86 ? -11.240 -9.625 -14.131 1.00 56.47 86 VAL A N 1
ATOM 676 C CA . VAL A 1 86 ? -11.431 -9.215 -12.741 1.00 56.47 86 VAL A CA 1
ATOM 677 C C . VAL A 1 86 ? -12.639 -8.273 -12.753 1.00 56.47 86 VAL A C 1
ATOM 679 O O . VAL A 1 86 ? -12.526 -7.198 -13.348 1.00 56.47 86 VAL A O 1
ATOM 682 N N . PRO A 1 87 ? -13.816 -8.639 -12.194 1.00 54.53 87 PRO A N 1
ATOM 683 C CA . PRO A 1 87 ? -14.898 -7.683 -12.065 1.00 54.53 87 PRO A CA 1
ATOM 684 C C . PRO A 1 87 ? -14.328 -6.473 -11.325 1.00 54.53 87 PRO A C 1
ATOM 686 O O . PRO A 1 87 ? -13.670 -6.650 -10.294 1.00 54.53 87 PRO A O 1
ATOM 689 N N . PRO A 1 88 ? -14.516 -5.266 -11.872 1.00 48.41 88 PRO A N 1
ATOM 690 C CA . PRO A 1 88 ? -13.918 -4.059 -11.339 1.00 48.41 88 PRO A CA 1
ATOM 691 C C . PRO A 1 88 ? -14.429 -3.889 -9.918 1.00 48.41 88 PRO A C 1
ATOM 693 O O . PRO A 1 88 ? -15.594 -3.568 -9.702 1.00 48.41 88 PRO A O 1
ATOM 696 N N . PHE A 1 89 ? -13.564 -4.194 -8.955 1.00 51.75 89 PHE A N 1
ATOM 697 C CA . PHE A 1 89 ? -13.900 -4.236 -7.542 1.00 51.75 89 PHE A CA 1
ATOM 698 C C . PHE A 1 89 ? -15.151 -5.088 -7.288 1.00 51.75 89 PHE A C 1
ATOM 700 O O . PHE A 1 89 ? -16.246 -4.561 -7.067 1.00 51.75 89 PHE A O 1
ATOM 707 N N . ALA A 1 90 ? -14.994 -6.414 -7.224 1.00 49.03 90 ALA A N 1
ATOM 708 C CA . ALA A 1 90 ? -15.872 -7.197 -6.361 1.00 49.03 90 ALA A CA 1
ATOM 709 C C . ALA A 1 90 ? -15.687 -6.650 -4.940 1.00 49.03 90 ALA A C 1
ATOM 711 O O . ALA A 1 90 ? -14.829 -7.087 -4.176 1.00 49.03 90 ALA A O 1
ATOM 712 N N . ARG A 1 91 ? -16.431 -5.588 -4.622 1.00 51.47 91 ARG A N 1
ATOM 713 C CA . ARG A 1 91 ? -16.553 -5.071 -3.278 1.00 51.47 91 ARG A CA 1
ATOM 714 C C . ARG A 1 91 ? -17.164 -6.220 -2.504 1.00 51.47 91 ARG A C 1
ATOM 716 O O . ARG A 1 91 ? -18.381 -6.391 -2.520 1.00 51.47 91 ARG A O 1
ATOM 723 N N . ASN A 1 92 ? -16.323 -6.975 -1.811 1.00 54.97 92 ASN A N 1
ATOM 724 C CA . ASN A 1 92 ? -16.739 -7.691 -0.622 1.00 54.97 92 ASN A CA 1
ATOM 725 C C . ASN A 1 92 ? -17.108 -6.600 0.391 1.00 54.97 92 ASN A C 1
ATOM 727 O O . ASN A 1 92 ? -16.336 -6.251 1.277 1.00 54.97 92 ASN A O 1
ATOM 731 N N . GLN A 1 93 ? -18.253 -5.952 0.154 1.00 55.41 93 GLN A N 1
ATOM 732 C CA . GLN A 1 93 ? -18.901 -5.050 1.082 1.00 55.41 93 GLN A CA 1
ATOM 733 C C . GLN A 1 93 ? -19.430 -5.949 2.177 1.00 55.41 93 GLN A C 1
ATOM 735 O O . GLN A 1 93 ? -20.549 -6.448 2.138 1.00 55.41 93 GLN A O 1
ATOM 740 N N . THR A 1 94 ? -18.550 -6.234 3.117 1.00 59.22 94 THR A N 1
ATOM 741 C CA . THR A 1 94 ? -18.924 -6.856 4.366 1.00 59.22 94 THR A CA 1
ATOM 742 C C . THR A 1 94 ? -19.570 -5.764 5.195 1.00 59.22 94 THR A C 1
ATOM 744 O O . THR A 1 94 ? -18.882 -4.954 5.817 1.00 59.22 94 THR A O 1
ATOM 747 N N . GLU A 1 95 ? -20.901 -5.703 5.137 1.00 66.81 95 GLU A N 1
ATOM 748 C CA . GLU A 1 95 ? -21.715 -5.102 6.193 1.00 66.81 95 GLU A CA 1
ATOM 749 C C . GLU A 1 95 ? -21.486 -5.944 7.451 1.00 66.81 95 GLU A C 1
ATOM 751 O O . GLU A 1 95 ? -22.189 -6.918 7.703 1.00 66.81 95 GLU A O 1
ATOM 756 N N . GLY A 1 96 ? -20.394 -5.665 8.159 1.00 80.19 96 GLY A N 1
ATOM 757 C CA . GLY A 1 96 ? -19.939 -6.541 9.223 1.00 80.19 96 GLY A CA 1
ATOM 758 C C . GLY A 1 96 ? -18.734 -6.020 9.987 1.00 80.19 96 GLY A C 1
ATOM 759 O O . GLY A 1 96 ? -18.184 -4.943 9.721 1.00 80.19 96 GLY A O 1
ATOM 760 N N . LYS A 1 97 ? -18.339 -6.815 10.973 1.00 90.81 97 LYS A N 1
ATOM 761 C CA . LYS A 1 97 ? -17.192 -6.605 11.840 1.00 90.81 97 LYS A CA 1
ATOM 762 C C . LYS A 1 97 ? -15.956 -7.277 11.249 1.00 90.81 97 LYS A C 1
ATOM 764 O O . LYS A 1 97 ? -15.878 -8.502 11.139 1.00 90.81 97 LYS A O 1
ATOM 769 N N . VAL A 1 98 ? -14.958 -6.463 10.926 1.00 92.75 98 VAL A N 1
ATOM 770 C CA . VAL A 1 98 ? -13.656 -6.894 10.414 1.00 92.75 98 VAL A CA 1
ATOM 771 C C . VAL A 1 98 ? -12.593 -6.643 11.475 1.00 92.75 98 VAL A C 1
ATOM 773 O O . VAL A 1 98 ? -12.499 -5.553 12.038 1.00 92.75 98 VAL A O 1
ATOM 776 N N . ILE A 1 99 ? -11.773 -7.653 11.748 1.00 94.00 99 ILE A N 1
ATOM 777 C CA . ILE A 1 99 ? -10.684 -7.562 12.720 1.00 94.00 99 ILE A CA 1
ATOM 778 C C . ILE A 1 99 ? -9.352 -7.750 12.014 1.00 94.00 99 ILE A C 1
ATOM 780 O O . ILE A 1 99 ? -9.108 -8.800 11.423 1.00 94.00 99 ILE A O 1
ATOM 784 N N . PHE A 1 100 ? -8.469 -6.767 12.150 1.00 94.00 100 PHE A N 1
ATOM 785 C CA . PHE A 1 100 ? -7.083 -6.854 11.710 1.00 94.00 100 PHE A CA 1
ATOM 786 C C . PHE A 1 100 ? -6.189 -7.264 12.879 1.00 94.00 100 PHE A C 1
ATOM 788 O O . PHE A 1 100 ? -6.191 -6.610 13.923 1.00 94.00 100 PHE A O 1
ATOM 795 N N . THR A 1 101 ? -5.435 -8.348 12.710 1.00 93.56 101 THR A N 1
ATOM 796 C CA . THR A 1 101 ? -4.468 -8.869 13.688 1.00 93.56 101 THR A CA 1
ATOM 797 C C . THR A 1 101 ? -3.038 -8.679 13.203 1.00 93.56 101 THR A C 1
ATOM 799 O O . THR A 1 101 ? -2.808 -8.577 12.001 1.00 93.56 101 THR A O 1
ATOM 802 N N . ASP A 1 102 ? -2.082 -8.729 14.131 1.00 92.31 102 ASP A N 1
ATOM 803 C CA . ASP A 1 102 ? -0.649 -8.592 13.842 1.00 92.31 102 ASP A CA 1
ATOM 804 C C . ASP A 1 102 ? -0.306 -7.250 13.175 1.00 92.31 102 ASP A C 1
ATOM 806 O O . ASP A 1 102 ? 0.404 -7.172 12.172 1.00 92.31 102 ASP A O 1
ATOM 810 N N . VAL A 1 103 ? -0.898 -6.176 13.706 1.00 92.75 103 VAL A N 1
ATOM 811 C CA . VAL A 1 103 ? -0.755 -4.824 13.164 1.00 92.75 103 VAL A CA 1
ATOM 812 C C . VAL A 1 103 ? 0.466 -4.155 13.784 1.00 92.75 103 VAL A C 1
ATOM 814 O O . VAL A 1 103 ? 0.529 -3.964 14.998 1.00 92.75 103 VAL A O 1
ATOM 817 N N . LYS A 1 104 ? 1.439 -3.768 12.958 1.00 90.56 104 LYS A N 1
ATOM 818 C CA . LYS A 1 104 ? 2.664 -3.102 13.421 1.00 90.56 104 LYS A CA 1
ATOM 819 C C . LYS A 1 104 ? 2.427 -1.636 13.754 1.00 90.56 104 LYS A C 1
ATOM 821 O O . LYS A 1 104 ? 2.905 -1.146 14.773 1.00 90.56 104 LYS A O 1
ATOM 826 N N . GLU A 1 105 ? 1.709 -0.932 12.887 1.00 90.50 105 GLU A N 1
ATOM 827 C CA . GLU A 1 105 ? 1.400 0.479 13.088 1.00 90.50 105 GLU A CA 1
ATOM 828 C C . GLU A 1 105 ? 0.048 0.860 12.493 1.00 90.50 105 GLU A C 1
ATOM 830 O O . GLU A 1 105 ? -0.399 0.306 11.487 1.00 90.50 105 GLU A O 1
ATOM 835 N N . VAL A 1 106 ? -0.601 1.824 13.139 1.00 91.69 106 VAL A N 1
ATOM 836 C CA . VAL A 1 106 ? -1.891 2.364 12.711 1.00 91.69 106 VAL A CA 1
ATOM 837 C C . VAL A 1 106 ? -1.766 3.867 12.619 1.00 91.69 106 VAL A C 1
ATOM 839 O O . VAL A 1 106 ? -1.357 4.518 13.579 1.00 91.69 106 VAL A O 1
ATOM 842 N N . TRP A 1 107 ? -2.152 4.413 11.477 1.00 90.50 107 TRP A N 1
ATOM 843 C CA . TRP A 1 107 ? -2.201 5.839 11.208 1.00 90.50 107 TRP A CA 1
ATOM 844 C C . TRP A 1 107 ? -3.656 6.264 11.091 1.00 90.50 107 TRP A C 1
ATOM 846 O O . TRP A 1 107 ? -4.451 5.605 10.420 1.00 90.50 107 TRP A O 1
ATOM 856 N N . ASN A 1 108 ? -4.015 7.365 11.740 1.00 88.38 108 ASN A N 1
ATOM 857 C CA . ASN A 1 108 ? -5.373 7.884 11.714 1.00 88.38 108 ASN A CA 1
ATOM 858 C C . ASN A 1 108 ? -5.376 9.394 11.477 1.00 88.38 108 ASN A C 1
ATOM 860 O O . ASN A 1 108 ? -4.431 10.097 11.829 1.00 88.38 108 ASN A O 1
ATOM 864 N N . ARG A 1 109 ? -6.454 9.893 10.871 1.00 86.06 109 ARG A N 1
ATOM 865 C CA . ARG A 1 109 ? -6.658 11.324 10.654 1.00 86.06 109 ARG A CA 1
ATOM 866 C C . ARG A 1 109 ? -7.307 11.938 11.895 1.00 86.06 109 ARG A C 1
ATOM 868 O O . ARG A 1 109 ? -8.392 11.518 12.291 1.00 86.06 109 ARG A O 1
ATOM 875 N N . ILE A 1 110 ? -6.660 12.936 12.489 1.00 84.25 110 ILE A N 1
ATOM 876 C CA . ILE A 1 110 ? -7.179 13.670 13.652 1.00 84.25 110 ILE A CA 1
ATOM 877 C C . ILE A 1 110 ? -8.050 14.863 13.227 1.00 84.25 110 ILE A C 1
ATOM 879 O O . ILE A 1 110 ? -8.102 15.229 12.051 1.00 84.25 110 ILE A O 1
ATOM 883 N N . GLN A 1 111 ? -8.736 15.502 14.186 1.00 75.31 111 GLN A N 1
ATOM 884 C CA . GLN A 1 111 ? -9.693 16.599 13.940 1.00 75.31 111 GLN A CA 1
ATOM 885 C C . GLN A 1 111 ? -9.095 17.885 13.315 1.00 75.31 111 GLN A C 1
ATOM 887 O O . GLN A 1 111 ? -9.839 18.820 13.043 1.00 75.31 111 GLN A O 1
ATOM 892 N N . GLY 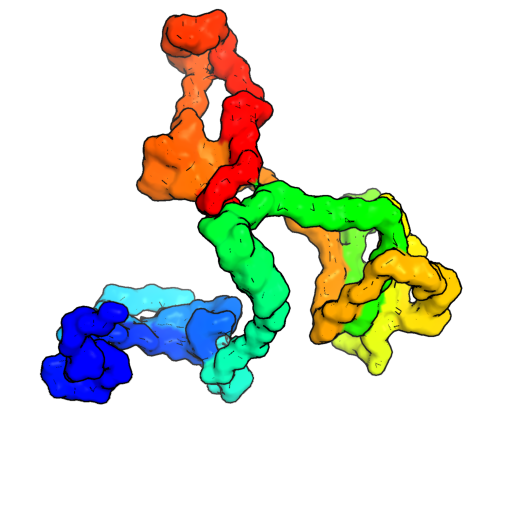A 1 112 ? -7.794 17.934 13.020 1.00 77.00 112 GLY A N 1
ATOM 893 C CA . GLY A 1 112 ? -7.144 19.017 12.266 1.00 77.00 112 GLY A CA 1
ATOM 894 C C . GLY A 1 112 ? -6.859 18.696 10.794 1.00 77.00 112 GLY A C 1
ATOM 895 O O . GLY A 1 112 ? -6.356 19.547 10.072 1.00 77.00 112 GLY A O 1
ATOM 896 N N . GLY A 1 113 ? -7.158 17.475 10.338 1.00 78.44 113 GLY A N 1
ATOM 897 C CA . GLY A 1 113 ? -6.774 16.994 9.010 1.00 78.44 113 GLY A CA 1
ATOM 898 C C . GLY A 1 113 ? -5.378 16.369 8.957 1.00 78.44 113 GLY A C 1
ATOM 899 O O . GLY A 1 113 ? -5.099 15.651 7.997 1.00 78.44 113 GLY A O 1
ATOM 900 N N . ASP A 1 114 ? -4.556 16.552 9.989 1.00 84.69 114 ASP A N 1
ATOM 901 C CA . ASP A 1 114 ? -3.259 15.890 10.116 1.00 84.69 114 ASP A CA 1
ATOM 902 C C . ASP A 1 114 ? -3.407 14.377 10.332 1.00 84.69 114 ASP A C 1
ATOM 904 O O . ASP A 1 114 ? -4.421 13.886 10.843 1.00 84.69 114 ASP A O 1
ATOM 908 N N . ILE A 1 115 ? -2.393 13.630 9.891 1.00 87.25 115 ILE A N 1
ATOM 909 C CA . ILE A 1 115 ? -2.305 12.178 10.057 1.00 87.25 115 ILE A CA 1
ATOM 910 C C . ILE A 1 115 ? -1.309 11.896 11.176 1.00 87.25 115 ILE A C 1
ATOM 912 O O . ILE A 1 115 ? -0.135 12.241 11.068 1.00 87.25 115 ILE A O 1
ATOM 916 N N . GLU A 1 116 ? -1.777 11.228 12.223 1.00 87.81 116 GLU A N 1
ATOM 917 C CA . GLU A 1 116 ? -0.966 10.856 13.378 1.00 87.81 116 GLU A CA 1
ATOM 918 C C . GLU A 1 116 ? -0.943 9.340 13.571 1.00 87.81 116 GLU A C 1
ATOM 920 O O . GLU A 1 116 ? -1.855 8.611 13.166 1.00 87.81 116 GLU A O 1
ATOM 925 N N . LYS A 1 117 ? 0.127 8.853 14.200 1.00 87.25 117 LYS A N 1
ATOM 926 C CA . LYS A 1 117 ? 0.280 7.441 14.544 1.00 87.25 117 LYS A CA 1
ATOM 927 C C . LYS A 1 117 ? -0.589 7.126 15.766 1.00 87.25 117 LYS A C 1
ATOM 929 O O . LYS A 1 117 ? -0.281 7.541 16.878 1.00 87.25 117 LYS A O 1
ATOM 934 N N . ALA A 1 118 ? -1.671 6.385 15.548 1.00 87.00 118 ALA A N 1
ATOM 935 C CA . ALA A 1 118 ? -2.585 5.910 16.584 1.00 87.00 118 ALA A CA 1
ATOM 936 C C . ALA A 1 118 ? -2.047 4.676 17.329 1.00 87.00 118 ALA A C 1
ATOM 938 O O . ALA A 1 118 ? -2.431 4.433 18.470 1.00 87.00 118 ALA A O 1
ATOM 939 N N . TYR A 1 119 ? -1.161 3.894 16.702 1.00 87.25 119 TYR A N 1
ATOM 940 C CA . TYR A 1 119 ? -0.488 2.760 17.337 1.00 87.25 119 TYR A CA 1
ATOM 941 C C . TYR A 1 119 ? 0.924 2.562 16.766 1.00 87.25 119 TYR A C 1
ATOM 943 O O . TYR A 1 119 ? 1.067 2.587 15.539 1.00 87.25 119 TYR A O 1
ATOM 951 N N . PRO A 1 120 ? 1.950 2.324 17.608 1.00 84.19 120 PRO A N 1
ATOM 952 C CA . PRO A 1 120 ? 1.944 2.393 19.080 1.00 84.19 120 PRO A CA 1
ATOM 953 C C . PRO A 1 120 ? 1.700 3.812 19.631 1.00 84.19 120 PRO A C 1
ATOM 955 O O . PRO A 1 120 ? 2.133 4.799 19.043 1.00 84.19 120 PRO A O 1
ATOM 958 N N . THR A 1 121 ? 1.047 3.915 20.791 1.00 70.06 121 THR A N 1
ATOM 959 C CA . THR A 1 121 ? 0.544 5.157 21.424 1.00 70.06 121 THR A CA 1
ATOM 960 C C . THR A 1 121 ? 1.613 6.048 22.089 1.00 70.06 121 THR A C 1
ATOM 962 O O . THR A 1 121 ? 1.274 6.840 22.960 1.00 70.06 121 THR A O 1
ATOM 965 N N . THR A 1 122 ? 2.875 5.997 21.640 1.00 62.81 122 THR A N 1
ATOM 966 C CA . THR A 1 122 ? 4.110 6.615 22.201 1.00 62.81 122 THR A CA 1
ATOM 967 C C . THR A 1 122 ? 4.813 5.805 23.304 1.00 62.81 122 THR A C 1
ATOM 969 O O . THR A 1 122 ? 4.182 5.316 24.236 1.00 62.81 122 THR A O 1
ATOM 972 N N . GLY A 1 123 ? 6.146 5.653 23.198 1.00 55.25 123 GLY A N 1
ATOM 973 C CA . GLY A 1 123 ? 6.984 5.120 24.284 1.00 55.25 123 GLY A CA 1
ATOM 974 C C . GLY A 1 123 ? 8.286 4.425 23.877 1.00 55.25 123 GLY A C 1
ATOM 975 O O . GLY A 1 123 ? 9.290 4.643 24.534 1.00 55.25 123 GLY A O 1
ATOM 976 N N . ASN A 1 124 ? 8.299 3.631 22.806 1.00 55.34 124 ASN A N 1
ATOM 977 C CA . ASN A 1 124 ? 9.488 3.023 22.192 1.00 55.34 124 ASN A CA 1
ATOM 978 C C . ASN A 1 124 ? 9.089 2.570 20.778 1.00 55.34 124 ASN A C 1
ATOM 980 O O . ASN A 1 124 ? 7.965 2.107 20.592 1.00 55.34 124 ASN A O 1
ATOM 984 N N . ASP A 1 125 ? 9.979 2.690 19.790 1.00 59.19 125 ASP A N 1
ATOM 985 C CA . ASP A 1 125 ? 9.730 2.440 18.352 1.00 59.19 125 ASP A CA 1
ATOM 986 C C . ASP A 1 125 ? 9.411 0.973 17.966 1.00 59.19 125 ASP A C 1
ATOM 988 O O . ASP A 1 125 ? 9.545 0.558 16.815 1.00 59.19 125 ASP A O 1
ATOM 992 N N . SER A 1 126 ? 8.952 0.157 18.911 1.00 55.88 126 SER A N 1
ATOM 993 C CA . SER A 1 126 ? 8.259 -1.105 18.659 1.00 55.88 126 SER A CA 1
ATOM 994 C C . SER A 1 126 ? 7.429 -1.468 19.891 1.00 55.88 126 SER A C 1
ATOM 996 O O . SER A 1 126 ? 7.997 -1.572 20.983 1.00 55.88 126 SER A O 1
ATOM 998 N N . PRO A 1 127 ? 6.111 -1.686 19.762 1.00 59.16 127 PRO A N 1
ATOM 999 C CA . PRO A 1 127 ? 5.385 -2.399 20.797 1.00 59.16 127 PRO A CA 1
ATOM 1000 C C . PRO A 1 127 ? 5.935 -3.832 20.851 1.00 59.16 127 PRO A C 1
ATOM 1002 O O . PRO A 1 127 ? 6.207 -4.446 19.819 1.00 59.16 127 PRO A O 1
ATOM 1005 N N . SER A 1 128 ? 6.143 -4.371 22.053 1.00 64.69 128 SER A N 1
ATOM 1006 C CA . SER A 1 128 ? 6.547 -5.775 22.233 1.00 64.69 128 SER A CA 1
ATOM 1007 C C . SER A 1 128 ? 5.463 -6.754 21.773 1.00 64.69 128 SER A C 1
ATOM 1009 O O . SER A 1 128 ? 5.745 -7.935 21.573 1.00 64.69 128 SER A O 1
ATOM 1011 N N . VAL A 1 129 ? 4.232 -6.265 21.621 1.00 82.19 129 VAL A N 1
ATOM 1012 C CA . VAL A 1 129 ? 3.046 -7.031 21.256 1.00 82.19 129 VAL A CA 1
ATOM 1013 C C . VAL A 1 129 ? 2.488 -6.482 19.943 1.00 82.19 129 VAL A C 1
ATOM 1015 O O . VAL A 1 129 ? 2.433 -5.267 19.782 1.00 82.19 129 VAL A O 1
ATOM 1018 N N . PRO A 1 130 ? 2.055 -7.333 19.003 1.00 87.44 130 PRO A N 1
ATOM 1019 C CA . PRO A 1 130 ? 1.369 -6.867 17.808 1.00 87.44 130 PRO A CA 1
ATOM 1020 C C . PRO A 1 130 ? 0.007 -6.235 18.119 1.00 87.44 130 PRO A C 1
ATOM 1022 O O . PRO A 1 130 ? -0.751 -6.740 18.951 1.00 87.44 130 PRO A O 1
ATOM 1025 N N . GLY A 1 131 ? -0.333 -5.160 17.411 1.00 90.06 131 GLY A N 1
ATOM 1026 C CA . GLY A 1 131 ? -1.597 -4.448 17.565 1.00 90.06 131 GLY A CA 1
ATOM 1027 C C . GLY A 1 131 ? -2.800 -5.197 16.987 1.00 90.06 131 GLY A C 1
ATOM 1028 O O . GLY A 1 131 ? -2.678 -6.091 16.143 1.00 90.06 131 GLY A O 1
ATOM 1029 N N . LEU A 1 132 ? -3.983 -4.785 17.437 1.00 93.00 132 LEU A N 1
ATOM 1030 C CA . LEU A 1 132 ? -5.300 -5.235 17.006 1.00 93.00 132 LEU A CA 1
ATOM 1031 C C . LEU A 1 132 ? -6.136 -4.017 16.588 1.00 93.00 132 LEU A C 1
ATOM 1033 O O . LEU A 1 132 ? -6.211 -3.026 17.319 1.00 93.00 132 LEU A O 1
ATOM 1037 N N . VAL A 1 133 ? -6.795 -4.105 15.433 1.00 94.50 133 VAL A N 1
ATOM 1038 C CA . VAL A 1 133 ? -7.737 -3.081 14.955 1.00 94.50 133 VAL A CA 1
ATOM 1039 C C . VAL A 1 133 ? -9.087 -3.730 14.692 1.00 94.50 133 VAL A C 1
ATOM 1041 O O . VAL A 1 133 ? -9.170 -4.730 13.983 1.00 94.50 133 VAL A O 1
ATOM 1044 N N . VAL A 1 134 ? -10.147 -3.158 15.258 1.00 94.31 134 VAL A N 1
ATOM 1045 C CA . VAL A 1 134 ? -11.529 -3.614 15.066 1.00 94.31 134 VAL A CA 1
ATOM 1046 C C . VAL A 1 134 ? -12.291 -2.553 14.287 1.00 94.31 134 VAL A C 1
ATOM 1048 O O . VAL A 1 134 ? -12.372 -1.401 14.720 1.00 94.31 134 VAL A O 1
ATOM 1051 N N . VAL A 1 135 ? -12.857 -2.952 13.153 1.00 92.56 135 VAL A N 1
ATOM 1052 C CA . VAL A 1 135 ? -13.680 -2.113 12.281 1.00 92.56 135 VAL A CA 1
ATOM 1053 C C . VAL A 1 135 ? -15.084 -2.690 12.236 1.00 92.56 135 VAL A C 1
ATOM 1055 O O . VAL A 1 135 ? -15.257 -3.876 11.978 1.00 92.56 135 VAL A O 1
ATOM 1058 N N . GLU A 1 136 ? -16.089 -1.859 12.465 1.00 91.31 136 GLU A N 1
ATOM 1059 C CA . GLU A 1 136 ? -17.497 -2.242 12.405 1.00 91.31 136 GLU A CA 1
ATOM 1060 C C . GLU A 1 136 ? -18.234 -1.239 11.522 1.00 91.31 136 GLU A C 1
ATOM 1062 O O . GLU A 1 136 ? -18.143 -0.030 11.741 1.00 91.31 136 GLU A O 1
ATOM 1067 N N . ASN A 1 137 ? -18.919 -1.728 10.483 1.00 86.38 137 ASN A N 1
ATOM 1068 C CA . ASN A 1 137 ? -19.667 -0.892 9.534 1.00 86.38 137 ASN A CA 1
ATOM 1069 C C . ASN A 1 137 ? -18.838 0.271 8.946 1.00 86.38 137 ASN A C 1
ATOM 1071 O O . ASN A 1 137 ? -19.322 1.390 8.785 1.00 86.38 137 ASN A O 1
ATOM 1075 N N . GLY A 1 138 ? -17.558 0.013 8.653 1.00 83.38 138 GLY A N 1
ATOM 1076 C CA . GLY A 1 138 ? -16.635 1.002 8.084 1.00 83.38 138 GLY A CA 1
ATOM 1077 C C . GLY A 1 138 ? -16.064 2.017 9.080 1.00 83.38 138 GLY A C 1
ATOM 1078 O O . GLY A 1 138 ? -15.319 2.905 8.670 1.00 83.38 138 GLY A O 1
ATOM 1079 N N . VAL A 1 139 ? -16.364 1.891 10.375 1.00 88.62 139 VAL A N 1
ATOM 1080 C CA . VAL A 1 139 ? -15.830 2.758 11.433 1.00 88.62 139 VAL A CA 1
ATOM 1081 C C . VAL A 1 139 ? -14.872 1.966 12.314 1.00 88.62 139 VAL A C 1
ATOM 1083 O O . VAL A 1 139 ? -15.162 0.844 12.722 1.00 88.62 139 VAL A O 1
ATOM 1086 N N . ILE A 1 140 ? -13.716 2.550 12.626 1.00 90.50 140 ILE A N 1
ATOM 1087 C CA . ILE A 1 140 ? -12.765 1.956 13.568 1.00 90.50 140 ILE A CA 1
ATOM 1088 C C . ILE A 1 140 ? -13.335 2.094 14.986 1.00 90.50 140 ILE A C 1
ATOM 1090 O O . ILE A 1 140 ? -13.469 3.205 15.495 1.00 90.50 140 ILE A O 1
ATOM 1094 N N . VAL A 1 141 ? -13.662 0.966 15.617 1.00 92.50 141 VAL A N 1
ATOM 1095 C CA . VAL A 1 141 ? -14.228 0.907 16.976 1.00 92.50 141 VAL A CA 1
ATOM 1096 C C . VAL A 1 141 ? -13.128 0.824 18.031 1.00 92.50 141 VAL A C 1
ATOM 1098 O O . VAL A 1 141 ? -13.265 1.385 19.115 1.00 92.50 141 VAL A O 1
ATOM 1101 N N . CYS A 1 142 ? -12.034 0.120 17.731 1.00 92.38 142 CYS A N 1
ATOM 1102 C CA . CYS A 1 142 ? -10.932 -0.064 18.670 1.00 92.38 142 CYS A CA 1
ATOM 1103 C C . CYS A 1 142 ? -9.588 -0.193 17.950 1.00 92.38 142 CYS A C 1
ATOM 1105 O O . CYS A 1 142 ? -9.494 -0.867 16.923 1.00 92.38 142 CYS A O 1
ATOM 1107 N N . VAL A 1 143 ? -8.556 0.431 18.520 1.00 91.69 143 VAL A N 1
ATOM 1108 C CA . VAL A 1 143 ? -7.151 0.325 18.107 1.00 91.69 143 VAL A CA 1
ATOM 1109 C C . VAL A 1 143 ? -6.312 0.160 19.364 1.00 91.69 143 VAL A C 1
ATOM 1111 O O . VAL A 1 143 ? -6.408 0.984 20.272 1.00 91.69 143 VAL A O 1
ATOM 1114 N N . GLY A 1 144 ? -5.484 -0.877 19.426 1.00 89.69 144 GLY A N 1
ATOM 1115 C CA . GLY A 1 144 ? -4.581 -1.069 20.556 1.00 89.69 144 GLY A CA 1
ATOM 1116 C C . GLY A 1 144 ? -4.088 -2.498 20.681 1.00 89.69 144 GLY A C 1
ATOM 1117 O O . GLY A 1 144 ? -4.132 -3.271 19.731 1.00 89.69 144 GLY A O 1
ATOM 1118 N N . GLU A 1 145 ? -3.610 -2.859 21.866 1.00 89.38 145 GLU A N 1
ATOM 1119 C CA . GLU A 1 145 ? -3.191 -4.230 22.151 1.00 89.38 145 GLU A CA 1
ATOM 1120 C C . GLU A 1 145 ? -4.395 -5.192 22.223 1.00 89.38 145 GLU A C 1
ATOM 1122 O O . GLU A 1 145 ? -5.510 -4.770 22.563 1.00 89.38 145 GLU A O 1
ATOM 1127 N N . PRO A 1 146 ? -4.198 -6.498 21.950 1.00 87.44 146 PRO A N 1
ATOM 1128 C CA . PRO A 1 146 ? -5.291 -7.466 21.893 1.00 87.44 146 PRO A CA 1
ATOM 1129 C C . PRO A 1 146 ? -6.132 -7.545 23.170 1.00 87.44 146 PRO A C 1
ATOM 1131 O O . PRO A 1 146 ? -7.340 -7.757 23.087 1.00 87.44 146 PRO A O 1
ATOM 1134 N N . GLU A 1 147 ? -5.526 -7.345 24.344 1.00 86.31 147 GLU A N 1
ATOM 1135 C CA . GLU A 1 147 ? -6.242 -7.386 25.625 1.00 86.31 147 GLU A CA 1
ATOM 1136 C C . GLU A 1 147 ? -7.230 -6.220 25.773 1.00 86.31 147 GLU A C 1
ATOM 1138 O O . GLU A 1 147 ? -8.374 -6.431 26.185 1.00 86.31 147 GLU A O 1
ATOM 1143 N N . LEU A 1 148 ? -6.830 -5.016 25.351 1.00 87.50 148 LEU A N 1
ATOM 1144 C CA . LEU A 1 148 ? -7.640 -3.796 25.435 1.00 87.50 148 LEU A CA 1
ATOM 1145 C C . LEU A 1 148 ? -8.827 -3.822 24.466 1.00 87.50 148 LEU A C 1
ATOM 1147 O O . LEU A 1 148 ? -9.916 -3.364 24.806 1.00 87.50 148 LEU A O 1
ATOM 1151 N N . CYS A 1 149 ? -8.632 -4.396 23.278 1.00 90.00 149 CYS A N 1
ATOM 1152 C CA . CYS A 1 149 ? -9.664 -4.486 22.245 1.00 90.00 149 CYS A CA 1
ATOM 1153 C C . CYS A 1 149 ? -10.432 -5.822 22.243 1.00 90.00 149 CYS A C 1
ATOM 1155 O O . CYS A 1 149 ? -11.303 -6.025 21.396 1.00 90.00 149 CYS A O 1
ATOM 1157 N N . SER A 1 150 ? -10.159 -6.727 23.190 1.00 86.56 150 SER A N 1
ATOM 1158 C CA . SER A 1 150 ? -10.748 -8.076 23.254 1.00 86.56 150 SER A CA 1
ATOM 1159 C C . SER A 1 150 ? -12.282 -8.091 23.333 1.00 86.56 150 SER A C 1
ATOM 1161 O O . SER A 1 150 ? -12.926 -8.976 22.769 1.00 86.56 150 SER A O 1
ATOM 1163 N N . SER A 1 151 ? -12.883 -7.104 24.003 1.00 88.19 151 SER A N 1
ATOM 1164 C CA . SER A 1 151 ? -14.338 -6.955 24.123 1.00 88.19 151 SER A CA 1
ATOM 1165 C C . SER A 1 151 ? -14.990 -6.559 22.796 1.00 88.19 151 SER A C 1
ATOM 1167 O O . SER A 1 151 ? -16.005 -7.143 22.417 1.00 88.19 151 SER A O 1
ATOM 1169 N N . ALA A 1 152 ? -14.378 -5.622 22.068 1.00 87.19 152 ALA A N 1
ATOM 1170 C CA . ALA A 1 152 ? -14.818 -5.196 20.741 1.00 87.19 152 ALA A CA 1
ATOM 1171 C C . ALA A 1 152 ? -14.592 -6.296 19.687 1.00 87.19 152 ALA A C 1
ATOM 1173 O O . ALA A 1 152 ? -15.389 -6.453 18.763 1.00 87.19 152 ALA A O 1
ATOM 1174 N N . ALA A 1 153 ? -13.547 -7.106 19.874 1.00 86.31 153 ALA A N 1
ATOM 1175 C CA . ALA A 1 153 ? -13.092 -8.155 18.965 1.00 86.31 153 ALA A CA 1
ATOM 1176 C C . ALA A 1 153 ? -13.898 -9.473 19.003 1.00 86.31 153 ALA A C 1
ATOM 1178 O O . ALA A 1 153 ? -13.461 -10.478 18.434 1.00 86.31 153 ALA A O 1
ATOM 1179 N N . ARG A 1 154 ? -15.050 -9.508 19.683 1.00 86.62 154 ARG A N 1
ATOM 1180 C CA . ARG A 1 154 ? -15.925 -10.691 19.727 1.00 86.62 154 ARG A CA 1
ATOM 1181 C C . ARG A 1 154 ? -16.702 -10.861 18.425 1.00 86.62 154 ARG A C 1
ATOM 1183 O O . ARG A 1 154 ? -17.179 -9.868 17.876 1.00 86.62 154 ARG A O 1
ATOM 1190 N N . ASP A 1 155 ? -16.835 -12.115 17.996 1.00 85.75 155 ASP A N 1
ATOM 1191 C CA . ASP A 1 155 ? -17.653 -12.559 16.859 1.00 85.75 155 ASP A CA 1
ATOM 1192 C C . ASP A 1 155 ? -17.404 -11.757 15.563 1.00 85.75 155 ASP A C 1
ATOM 1194 O O . ASP A 1 155 ? -18.280 -11.018 15.117 1.00 85.75 155 ASP A O 1
ATOM 1198 N N . PRO A 1 156 ? -16.190 -11.827 14.976 1.00 87.81 156 PRO A N 1
ATOM 1199 C CA . PRO A 1 156 ? -15.925 -11.193 13.689 1.00 87.81 156 PRO A CA 1
ATOM 1200 C C . PRO A 1 156 ? -16.604 -11.927 12.538 1.00 87.81 156 PRO A C 1
ATOM 1202 O O . PRO A 1 156 ? -16.533 -13.154 12.465 1.00 87.81 156 PRO A O 1
ATOM 1205 N N . ASP A 1 157 ? -17.111 -11.167 11.572 1.00 89.12 157 ASP A N 1
ATOM 1206 C CA . ASP A 1 157 ? -17.460 -11.697 10.254 1.00 89.12 157 ASP A CA 1
ATOM 1207 C C . ASP A 1 157 ? -16.186 -12.061 9.482 1.00 89.12 157 ASP A C 1
ATOM 1209 O O . ASP A 1 157 ? -16.101 -13.114 8.850 1.00 89.12 157 ASP A O 1
ATOM 1213 N N . HIS A 1 158 ? -15.150 -11.217 9.593 1.00 88.12 158 HIS A N 1
ATOM 1214 C CA . HIS A 1 158 ? -13.861 -11.438 8.943 1.00 88.12 158 HIS A CA 1
ATOM 1215 C C . HIS A 1 158 ? -12.684 -11.129 9.863 1.00 88.12 158 HIS A C 1
ATOM 1217 O O . HIS A 1 158 ? -12.661 -10.132 10.587 1.00 88.12 158 HIS A O 1
ATOM 1223 N N . ARG A 1 159 ? -11.657 -11.977 9.790 1.00 90.06 159 ARG A N 1
ATOM 1224 C CA . ARG A 1 159 ? -10.375 -11.775 10.465 1.00 90.06 159 ARG A CA 1
ATOM 1225 C C . ARG A 1 159 ? -9.265 -11.757 9.424 1.00 90.06 159 ARG A C 1
ATOM 1227 O O . ARG A 1 159 ? -9.112 -12.718 8.679 1.00 90.06 159 ARG A O 1
ATOM 1234 N N . ILE A 1 160 ? -8.497 -10.677 9.401 1.00 90.44 160 ILE A N 1
ATOM 1235 C CA . ILE A 1 160 ? -7.412 -10.444 8.449 1.00 90.44 160 ILE A CA 1
ATOM 1236 C C . ILE A 1 160 ? -6.114 -10.317 9.241 1.00 90.44 160 ILE A C 1
ATOM 1238 O O . ILE A 1 160 ? -6.013 -9.500 10.152 1.00 90.44 160 ILE A O 1
ATOM 1242 N N . ASN A 1 161 ? -5.116 -11.130 8.910 1.00 90.75 161 ASN A N 1
ATOM 1243 C CA . ASN A 1 161 ? -3.793 -11.033 9.512 1.00 90.75 161 ASN A CA 1
ATOM 1244 C C . ASN A 1 161 ? -2.895 -10.147 8.639 1.00 90.75 161 ASN A C 1
ATOM 1246 O O . ASN A 1 161 ? -2.732 -10.429 7.455 1.00 90.75 161 ASN A O 1
ATOM 1250 N N . LEU A 1 162 ? -2.340 -9.075 9.211 1.00 91.06 162 LEU A N 1
ATOM 1251 C CA . LEU A 1 162 ? -1.462 -8.149 8.496 1.00 91.06 162 LEU A CA 1
ATOM 1252 C C . LEU A 1 162 ? 0.010 -8.568 8.509 1.00 91.06 162 LEU A C 1
ATOM 1254 O O . LEU A 1 162 ? 0.802 -7.921 7.829 1.00 91.06 162 LEU A O 1
ATOM 1258 N N . HIS A 1 163 ? 0.392 -9.616 9.245 1.00 89.69 163 HIS A N 1
ATOM 1259 C CA . HIS A 1 163 ? 1.761 -10.141 9.288 1.00 89.69 163 HIS A CA 1
ATOM 1260 C C . HIS A 1 163 ? 2.829 -9.061 9.562 1.00 89.69 163 HIS A C 1
ATOM 1262 O O . HIS A 1 163 ? 3.869 -9.011 8.903 1.00 89.69 163 HIS A O 1
ATOM 1268 N N . GLY A 1 164 ? 2.554 -8.145 10.498 1.00 88.06 164 GLY A N 1
ATOM 1269 C CA . GLY A 1 164 ? 3.414 -6.996 10.792 1.00 88.06 164 GLY A CA 1
ATOM 1270 C C . GLY A 1 164 ? 3.247 -5.815 9.826 1.00 88.06 164 GLY A C 1
ATOM 1271 O O . GLY A 1 164 ? 4.122 -4.948 9.751 1.00 88.06 164 GLY A O 1
ATOM 1272 N N . GLY A 1 165 ? 2.145 -5.775 9.078 1.00 88.69 165 GLY A N 1
ATOM 1273 C CA . GLY A 1 165 ? 1.766 -4.681 8.188 1.00 88.69 165 GLY A CA 1
ATOM 1274 C C . GLY A 1 165 ? 1.211 -3.454 8.918 1.00 88.69 165 GLY A C 1
ATOM 1275 O O . GLY A 1 165 ? 1.134 -3.406 10.149 1.00 88.69 165 GLY A O 1
ATOM 1276 N N . SER A 1 166 ? 0.816 -2.445 8.143 1.00 91.06 166 SER A N 1
ATOM 1277 C CA . SER A 1 166 ? 0.295 -1.173 8.647 1.00 91.06 166 SER A CA 1
ATOM 1278 C C . SER A 1 166 ? -1.123 -0.887 8.161 1.00 91.06 166 SER A C 1
ATOM 1280 O O . SER A 1 166 ? -1.531 -1.315 7.082 1.00 91.06 166 SER A O 1
ATOM 1282 N N . VAL A 1 167 ? -1.879 -0.143 8.970 1.00 92.19 167 VAL A N 1
ATOM 1283 C CA . VAL A 1 167 ? -3.188 0.408 8.597 1.00 92.19 167 VAL A CA 1
ATOM 1284 C C . VAL A 1 167 ? -3.039 1.916 8.458 1.00 92.19 167 VAL A C 1
ATOM 1286 O O . VAL A 1 167 ? -2.562 2.576 9.380 1.00 92.19 167 VAL A O 1
ATOM 1289 N N . SER A 1 168 ? -3.449 2.474 7.324 1.00 91.88 168 SER A N 1
ATOM 1290 C CA . SER A 1 168 ? -3.402 3.913 7.069 1.00 91.88 168 SER A CA 1
ATOM 1291 C C . SER A 1 168 ? -4.721 4.422 6.490 1.00 91.88 168 SER A C 1
ATOM 1293 O O . SER A 1 168 ? -5.523 3.633 5.977 1.00 91.88 168 SER A O 1
ATOM 1295 N N . PRO A 1 169 ? -4.986 5.739 6.574 1.00 89.12 169 PRO A N 1
ATOM 1296 C CA . PRO A 1 169 ? -6.125 6.326 5.891 1.00 89.12 169 PRO A CA 1
ATOM 1297 C C . PRO A 1 169 ? -6.029 6.070 4.386 1.00 89.12 169 PRO A C 1
ATOM 1299 O O . PRO A 1 169 ? -4.933 6.041 3.824 1.00 89.12 169 PRO A O 1
ATOM 1302 N N . GLY A 1 170 ? -7.183 5.940 3.730 1.00 84.19 170 GLY A N 1
ATOM 1303 C CA . GLY A 1 170 ? -7.238 5.769 2.281 1.00 84.19 170 GLY A CA 1
ATOM 1304 C C . GLY A 1 170 ? -6.446 6.862 1.562 1.00 84.19 170 GLY A C 1
ATOM 1305 O O . GLY A 1 170 ? -6.641 8.055 1.816 1.00 84.19 170 GLY A O 1
ATOM 1306 N N . LEU A 1 171 ? -5.546 6.445 0.672 1.00 81.25 171 LEU A N 1
ATOM 1307 C CA . LEU A 1 171 ? -4.800 7.366 -0.172 1.00 81.25 171 LEU A CA 1
ATOM 1308 C C . LEU A 1 171 ? -5.754 7.959 -1.207 1.00 81.25 171 LEU A C 1
ATOM 1310 O O . LEU A 1 171 ? -6.449 7.237 -1.919 1.00 81.25 171 LEU A O 1
ATOM 1314 N N . MET A 1 172 ? -5.786 9.285 -1.284 1.00 71.69 172 MET A N 1
ATOM 1315 C CA . MET A 1 172 ? -6.540 10.012 -2.296 1.00 71.69 172 MET A CA 1
ATOM 1316 C C . MET A 1 172 ? -5.552 10.790 -3.152 1.00 71.69 172 MET A C 1
ATOM 1318 O O . MET A 1 172 ? -4.831 11.650 -2.649 1.00 71.69 172 MET A O 1
ATOM 1322 N N . THR A 1 173 ? -5.522 10.482 -4.444 1.00 66.00 173 THR A N 1
ATOM 1323 C CA . THR A 1 173 ? -4.834 11.299 -5.444 1.00 66.00 173 THR A CA 1
ATOM 1324 C C . THR A 1 173 ? -5.833 12.279 -6.056 1.00 66.00 173 THR A C 1
ATOM 1326 O O . THR A 1 173 ? -6.983 11.920 -6.308 1.00 66.00 173 THR A O 1
ATOM 1329 N N . PHE A 1 174 ? -5.415 13.524 -6.277 1.00 69.06 174 PHE A N 1
ATOM 1330 C CA . PHE A 1 174 ? -6.196 14.528 -6.995 1.00 69.06 174 PHE A CA 1
ATOM 1331 C C . PHE A 1 174 ? -5.369 15.043 -8.174 1.00 69.06 174 PHE A C 1
ATOM 1333 O O . PHE A 1 174 ? -4.163 15.243 -8.059 1.00 69.06 174 PHE A O 1
ATOM 1340 N N . GLY A 1 175 ? -6.008 15.239 -9.326 1.00 63.03 175 GLY A N 1
ATOM 1341 C CA . GLY A 1 175 ? -5.342 15.760 -10.525 1.00 63.03 175 GLY A CA 1
ATOM 1342 C C . GLY A 1 175 ? -4.566 14.732 -11.358 1.00 63.03 175 GLY A C 1
ATOM 1343 O O . GLY A 1 175 ? -4.046 15.091 -12.412 1.00 63.03 175 GLY A O 1
ATOM 1344 N N . SER A 1 176 ? -4.514 13.458 -10.958 1.00 63.34 176 SER A N 1
ATOM 1345 C CA . SER A 1 176 ? -4.089 12.390 -11.868 1.00 63.34 176 SER A CA 1
ATOM 1346 C C . SER A 1 176 ? -5.109 12.229 -12.995 1.00 63.34 176 SER A C 1
ATOM 1348 O O . SER A 1 176 ? -6.308 12.229 -12.722 1.00 63.34 176 SER A O 1
ATOM 1350 N N . ARG A 1 177 ? -4.656 11.977 -14.230 1.00 62.59 177 ARG A N 1
ATOM 1351 C CA . ARG A 1 177 ? -5.529 11.563 -15.350 1.00 62.59 177 ARG A CA 1
ATOM 1352 C C . ARG A 1 177 ? -6.141 10.162 -15.163 1.00 62.59 177 ARG A C 1
ATOM 1354 O O . ARG A 1 177 ? -6.665 9.601 -16.119 1.00 62.59 177 ARG A O 1
ATOM 1361 N N . LEU A 1 178 ? -6.076 9.589 -13.954 1.00 68.00 178 LEU A N 1
ATOM 1362 C CA . LEU A 1 178 ? -6.731 8.323 -13.632 1.00 68.00 178 LEU A CA 1
ATOM 1363 C C . LEU A 1 178 ? -8.223 8.434 -13.954 1.00 68.00 178 LEU A C 1
ATOM 1365 O O . LEU A 1 178 ? -8.914 9.310 -13.435 1.00 68.00 178 LEU A O 1
ATOM 1369 N N . GLY A 1 179 ? -8.691 7.537 -14.817 1.00 64.62 179 GLY A N 1
ATOM 1370 C CA . GLY A 1 179 ? -10.069 7.512 -15.297 1.00 64.62 179 GLY A CA 1
ATOM 1371 C C . GLY A 1 179 ? -10.405 8.539 -16.381 1.00 64.62 179 GLY A C 1
ATOM 1372 O O . GLY A 1 179 ? -11.555 8.583 -16.782 1.00 64.62 179 GLY A O 1
ATOM 1373 N N . LEU A 1 180 ? -9.444 9.339 -16.859 1.00 71.81 180 LEU A N 1
ATOM 1374 C CA . LEU A 1 180 ? -9.596 10.248 -18.015 1.00 71.81 180 LEU A CA 1
ATOM 1375 C C . LEU A 1 180 ? -8.757 9.811 -19.230 1.00 71.81 180 LEU A C 1
ATOM 1377 O O . LEU A 1 180 ? -8.907 10.341 -20.330 1.00 71.81 180 LEU A O 1
ATOM 1381 N N . GLN A 1 181 ? -7.802 8.902 -19.018 1.00 72.88 181 GLN A N 1
ATOM 1382 C CA . GLN A 1 181 ? -6.936 8.342 -20.049 1.00 72.88 181 GLN A CA 1
ATOM 1383 C C . GLN A 1 181 ? -6.464 6.952 -19.608 1.00 72.88 181 GLN A C 1
ATOM 1385 O O . GLN A 1 181 ? -6.138 6.770 -18.434 1.00 72.88 181 GLN A O 1
ATOM 1390 N N . GLU A 1 182 ? -6.413 5.982 -20.526 1.00 67.94 182 GLU A N 1
ATOM 1391 C CA . GLU A 1 182 ? -5.866 4.649 -20.216 1.00 67.94 182 GLU A CA 1
ATOM 1392 C C . GLU A 1 182 ? -4.342 4.603 -20.349 1.00 67.94 182 GLU A C 1
ATOM 1394 O O . GLU A 1 182 ? -3.662 4.149 -19.435 1.00 67.94 182 GLU A O 1
ATOM 1399 N N . PHE A 1 183 ? -3.782 5.130 -21.443 1.00 68.50 183 PHE A N 1
ATOM 1400 C CA . PHE A 1 183 ? -2.337 5.147 -21.674 1.00 68.50 183 PHE A CA 1
ATOM 1401 C C . PHE A 1 183 ? -1.846 6.573 -21.880 1.00 68.50 183 PHE A C 1
ATOM 1403 O O . PHE A 1 183 ? -2.172 7.206 -22.881 1.00 68.50 183 PHE A O 1
ATOM 1410 N N . MET A 1 184 ? -1.023 7.071 -20.952 1.00 67.69 184 MET A N 1
ATOM 1411 C CA . MET A 1 184 ? -0.525 8.456 -20.954 1.00 67.69 184 MET A CA 1
ATOM 1412 C C . MET A 1 184 ? 0.154 8.861 -22.274 1.00 67.69 184 MET A C 1
ATOM 1414 O O . MET A 1 184 ? -0.045 9.988 -22.732 1.00 67.69 184 MET A O 1
ATOM 1418 N N . ASP A 1 185 ? 0.879 7.929 -22.900 1.00 71.06 185 ASP A N 1
ATOM 1419 C CA . ASP A 1 185 ? 1.633 8.147 -24.143 1.00 71.06 185 ASP A CA 1
ATOM 1420 C C . ASP A 1 185 ? 0.835 7.862 -25.426 1.00 71.06 185 ASP A C 1
ATOM 1422 O O . ASP A 1 185 ? 1.353 8.069 -26.521 1.00 71.06 185 ASP A O 1
ATOM 1426 N N . GLU A 1 186 ? -0.426 7.433 -25.321 1.00 79.31 186 GLU A N 1
ATOM 1427 C CA . GLU A 1 186 ? -1.296 7.187 -26.473 1.00 79.31 186 GLU A CA 1
ATOM 1428 C C . GLU A 1 186 ? -2.456 8.199 -26.476 1.00 79.31 186 GLU A C 1
ATOM 1430 O O . GLU A 1 186 ? -3.448 8.012 -25.759 1.00 79.31 186 GLU A O 1
ATOM 1435 N N . PRO A 1 187 ? -2.374 9.283 -27.276 1.00 72.94 187 PRO A N 1
ATOM 1436 C CA . PRO A 1 187 ? -3.366 10.360 -27.273 1.00 72.94 187 PRO A CA 1
ATOM 1437 C C . PRO A 1 187 ? -4.783 9.909 -27.638 1.00 72.94 187 PRO A C 1
ATOM 1439 O O . PRO A 1 187 ? -5.741 10.590 -27.289 1.00 72.94 187 PRO A O 1
ATOM 1442 N N . SER A 1 188 ? -4.925 8.777 -28.337 1.00 74.44 188 SER A N 1
ATOM 1443 C CA . SER A 1 188 ? -6.224 8.210 -28.719 1.00 74.44 188 SER A CA 1
ATOM 1444 C C . SER A 1 188 ? -6.973 7.532 -27.565 1.00 74.44 188 SER A C 1
ATOM 1446 O O . SER A 1 188 ? -8.147 7.201 -27.715 1.00 74.44 188 SER A O 1
ATOM 1448 N N . THR A 1 189 ? -6.318 7.339 -26.416 1.00 72.50 189 THR A N 1
ATOM 1449 C CA . THR A 1 189 ? -6.869 6.611 -25.258 1.00 72.50 189 THR A CA 1
ATOM 1450 C C . THR A 1 189 ? -7.370 7.518 -24.137 1.00 72.50 189 THR A C 1
ATOM 1452 O O . THR A 1 189 ? -7.644 7.031 -23.041 1.00 72.50 189 THR A O 1
ATOM 1455 N N . GLY A 1 190 ? -7.464 8.826 -24.376 1.00 72.38 190 GLY A N 1
ATOM 1456 C CA . GLY A 1 190 ? -7.986 9.779 -23.402 1.00 72.38 190 GLY A CA 1
ATOM 1457 C C . GLY A 1 190 ? -8.907 10.815 -24.021 1.00 72.38 190 GLY A C 1
ATOM 1458 O O . GLY A 1 190 ? -8.976 10.964 -25.240 1.00 72.38 190 GLY A O 1
ATOM 1459 N N . ASP A 1 191 ? -9.564 11.578 -23.156 1.00 70.00 191 ASP A N 1
ATOM 1460 C CA . ASP A 1 191 ? -10.561 12.585 -23.548 1.00 70.00 191 ASP A CA 1
ATOM 1461 C C . ASP A 1 191 ? -9.953 13.821 -24.241 1.00 70.00 191 ASP A C 1
ATOM 1463 O O . ASP A 1 191 ? -10.664 14.698 -24.737 1.00 70.00 191 ASP A O 1
ATOM 1467 N N . GLY A 1 192 ? -8.619 13.896 -24.296 1.00 70.94 192 GLY A N 1
ATOM 1468 C CA . GLY A 1 192 ? -7.883 14.992 -24.912 1.00 70.94 192 GLY A CA 1
ATOM 1469 C C . GLY A 1 192 ? -7.943 16.292 -24.103 1.00 70.94 192 GLY A C 1
ATOM 1470 O O . GLY A 1 192 ? -8.227 16.314 -22.906 1.00 70.94 192 GLY A O 1
ATOM 1471 N N . SER A 1 193 ? -7.604 17.405 -24.755 1.00 69.81 193 SER A N 1
ATOM 1472 C CA . SER A 1 193 ? -7.664 18.732 -24.135 1.00 69.81 193 SER A CA 1
ATOM 1473 C C . SER A 1 1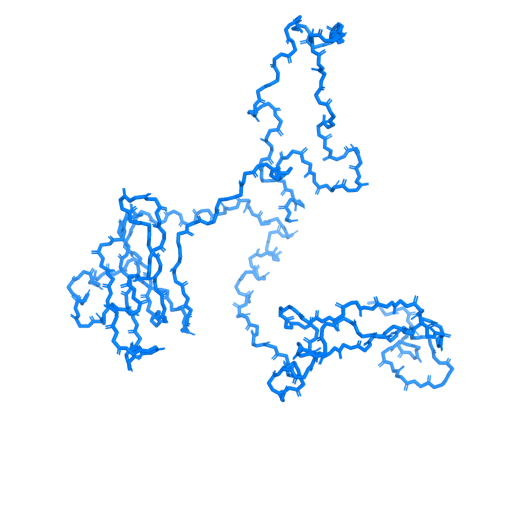93 ? -9.078 19.299 -24.211 1.00 69.81 193 SER A C 1
ATOM 1475 O O . SER A 1 193 ? -9.685 19.317 -25.281 1.00 69.81 193 SER A O 1
ATOM 1477 N N . LEU A 1 194 ? -9.567 19.844 -23.097 1.00 68.88 194 LEU A N 1
ATOM 1478 C CA . LEU A 1 194 ? -10.849 20.544 -23.064 1.00 68.88 194 LEU A CA 1
ATOM 1479 C C . LEU A 1 194 ? -10.834 21.774 -23.982 1.00 68.88 194 LEU A C 1
ATOM 1481 O O . LEU A 1 194 ? -9.863 22.537 -24.018 1.00 68.88 194 LEU A O 1
ATOM 1485 N N . TYR A 1 195 ? -11.942 21.997 -24.689 1.00 71.12 195 TYR A N 1
ATOM 1486 C CA . TYR A 1 195 ? -12.151 23.226 -25.447 1.00 71.12 195 TYR A CA 1
ATOM 1487 C C . TYR A 1 195 ? -12.349 24.404 -24.491 1.00 71.12 195 TYR A C 1
ATOM 1489 O O . TYR A 1 195 ? -13.210 24.377 -23.614 1.00 71.12 195 TYR A O 1
ATOM 1497 N N . ASN A 1 196 ? -11.568 25.467 -24.679 1.00 70.25 196 ASN A N 1
ATOM 1498 C CA . ASN A 1 196 ? -11.756 26.705 -23.936 1.00 70.25 196 ASN A CA 1
ATOM 1499 C C . ASN A 1 196 ? -12.809 27.579 -24.633 1.00 70.25 196 ASN A C 1
ATOM 1501 O O . ASN A 1 196 ? -12.471 28.362 -25.523 1.00 70.25 196 ASN A O 1
ATOM 1505 N N . ALA A 1 197 ? -14.062 27.468 -24.187 1.00 69.88 197 ALA A N 1
ATOM 1506 C CA . ALA A 1 197 ? -15.197 28.236 -24.704 1.00 69.88 197 ALA A CA 1
ATOM 1507 C C . ALA A 1 197 ? -15.061 29.766 -24.522 1.00 69.88 197 ALA A C 1
ATOM 1509 O O . ALA A 1 197 ? -15.781 30.527 -25.160 1.00 69.88 197 ALA A O 1
ATOM 1510 N N . PHE A 1 198 ? -14.129 30.242 -23.681 1.00 73.56 198 PHE A N 1
ATOM 1511 C CA . PHE A 1 198 ? -13.827 31.675 -23.547 1.00 73.56 198 PHE A CA 1
ATOM 1512 C C . PHE A 1 198 ? -12.804 32.181 -24.569 1.00 73.56 198 PHE A C 1
ATOM 1514 O O . PHE A 1 198 ? -12.693 33.389 -24.770 1.00 73.56 198 PHE A O 1
ATOM 1521 N N . ALA A 1 199 ? -12.033 31.282 -25.184 1.00 75.50 199 ALA A N 1
ATOM 1522 C CA . ALA A 1 199 ? -11.017 31.631 -26.173 1.00 75.50 199 ALA A CA 1
ATOM 1523 C C . ALA A 1 199 ? -11.489 31.377 -27.613 1.00 75.50 199 ALA A C 1
ATOM 1525 O O . ALA A 1 199 ? -11.124 32.139 -28.507 1.00 75.50 199 ALA A O 1
ATOM 1526 N N . PHE A 1 200 ? -12.289 30.329 -27.842 1.00 72.12 200 PHE A N 1
ATOM 1527 C CA . PHE A 1 200 ? -12.769 29.931 -29.168 1.00 72.12 200 PHE A CA 1
ATOM 1528 C C . PHE A 1 200 ? -14.176 29.322 -29.096 1.00 72.12 200 PHE A C 1
ATOM 1530 O O . PHE A 1 200 ? -14.526 28.696 -28.096 1.00 72.12 200 PHE A O 1
ATOM 1537 N N . ASP A 1 201 ? -14.950 29.453 -30.179 1.00 71.50 201 ASP A N 1
ATOM 1538 C CA . ASP A 1 201 ? -16.256 28.795 -30.309 1.00 71.50 201 ASP A CA 1
ATOM 1539 C C . ASP A 1 201 ? -16.105 27.268 -30.251 1.00 71.50 201 ASP A C 1
ATOM 1541 O O . ASP A 1 201 ? -15.264 26.676 -30.939 1.00 71.50 201 ASP A O 1
ATOM 1545 N N . THR A 1 202 ? -16.948 26.613 -29.451 1.00 74.50 202 THR A N 1
ATOM 1546 C CA . THR A 1 202 ? -16.973 25.152 -29.359 1.00 74.50 202 THR A CA 1
ATOM 1547 C C . THR A 1 202 ? -17.560 24.517 -30.632 1.00 74.50 202 THR A C 1
ATOM 1549 O O . THR A 1 202 ? -18.457 25.081 -31.270 1.00 74.50 202 THR A O 1
ATOM 1552 N N . PRO A 1 203 ? -17.077 23.328 -31.051 1.00 73.19 203 PRO A N 1
ATOM 1553 C CA . PRO A 1 203 ? -17.632 22.614 -32.199 1.00 73.19 203 PRO A CA 1
ATOM 1554 C C . PRO A 1 203 ? -19.145 22.380 -32.080 1.00 73.19 203 PRO A C 1
ATOM 1556 O O . PRO A 1 203 ? -19.625 21.886 -31.062 1.00 73.19 203 PRO A O 1
ATOM 1559 N N . ARG A 1 204 ? -19.902 22.637 -33.160 1.00 68.12 204 ARG A N 1
ATOM 1560 C CA . ARG A 1 204 ? -21.381 22.526 -33.183 1.00 68.12 204 ARG A CA 1
ATOM 1561 C C . ARG A 1 204 ? -21.927 21.156 -32.760 1.00 68.12 204 ARG A C 1
ATOM 1563 O O . ARG A 1 204 ? -23.074 21.082 -32.337 1.00 68.12 204 ARG A O 1
ATOM 1570 N N . VAL A 1 205 ? -21.119 20.097 -32.863 1.00 73.31 205 VAL A N 1
ATOM 1571 C CA . VAL A 1 205 ? -21.472 18.731 -32.439 1.00 73.31 205 VAL A CA 1
ATOM 1572 C C . VAL A 1 205 ? -21.723 18.618 -30.931 1.00 73.31 205 VAL A C 1
ATOM 1574 O O . VAL A 1 205 ? -22.516 17.780 -30.519 1.00 73.31 205 VAL A O 1
ATOM 1577 N N . LEU A 1 206 ? -21.110 19.482 -30.113 1.00 66.12 206 LEU A N 1
ATOM 1578 C CA . LEU A 1 206 ? -21.314 19.495 -28.661 1.00 66.12 206 LEU A CA 1
ATOM 1579 C C . LEU A 1 206 ? -22.681 20.065 -28.261 1.00 66.12 206 LEU A C 1
ATOM 1581 O O . LEU A 1 206 ? -23.093 19.866 -27.126 1.00 66.12 206 LEU A O 1
ATOM 1585 N N . HIS A 1 207 ? -23.380 20.768 -29.165 1.00 64.62 207 HIS A N 1
ATOM 1586 C CA . HIS A 1 207 ? -24.689 21.403 -28.939 1.00 64.62 207 HIS A CA 1
ATOM 1587 C C . HIS A 1 207 ? -24.807 22.292 -27.676 1.00 64.62 207 HIS A C 1
ATOM 1589 O O . HIS A 1 207 ? -25.896 22.778 -27.374 1.00 64.62 207 HIS A O 1
ATOM 1595 N N . ASP A 1 208 ? -23.694 22.576 -26.996 1.00 63.94 208 ASP A N 1
ATOM 1596 C CA . ASP A 1 208 ? -23.566 23.471 -25.852 1.00 63.94 208 ASP A CA 1
ATOM 1597 C C . ASP A 1 208 ? -22.573 24.593 -26.185 1.00 63.94 208 ASP A C 1
ATOM 1599 O O . ASP A 1 208 ? -21.377 24.369 -26.400 1.00 63.94 208 ASP A O 1
ATOM 1603 N N . VAL A 1 209 ? -23.091 25.821 -26.227 1.00 59.97 209 VAL A N 1
ATOM 1604 C CA . VAL A 1 209 ? -22.315 27.047 -26.474 1.00 59.97 209 VAL A CA 1
ATOM 1605 C C . VAL A 1 209 ? -21.404 27.411 -25.298 1.00 59.97 209 VAL A C 1
ATOM 1607 O O . VAL A 1 209 ? -20.458 28.168 -25.481 1.00 59.97 209 VAL A O 1
ATOM 1610 N N . GLY A 1 210 ? -21.672 26.877 -24.101 1.00 60.56 210 GLY A N 1
ATOM 1611 C CA . GLY A 1 210 ? -20.844 27.088 -22.915 1.00 60.56 210 GLY A CA 1
ATOM 1612 C C . GLY A 1 210 ? -19.665 26.121 -22.800 1.00 60.56 210 GLY A C 1
ATOM 1613 O O . GLY A 1 210 ? -18.767 26.373 -21.999 1.00 60.56 210 GLY A O 1
ATOM 1614 N N . GLY A 1 211 ? -19.660 25.027 -23.576 1.00 62.78 211 GLY A N 1
ATOM 1615 C CA . GLY A 1 211 ? -18.622 23.996 -23.518 1.00 62.78 211 GLY A CA 1
ATOM 1616 C C . GLY A 1 211 ? -18.416 23.412 -22.118 1.00 62.78 211 GLY A C 1
ATOM 1617 O O . GLY A 1 211 ? -17.282 23.091 -21.761 1.00 62.78 211 GLY A O 1
ATOM 1618 N N . ILE A 1 212 ? -19.470 23.337 -21.296 1.00 64.81 212 ILE A N 1
ATOM 1619 C CA . ILE A 1 212 ? -19.341 22.961 -19.886 1.00 64.81 212 ILE A CA 1
ATOM 1620 C C . ILE A 1 212 ? -19.202 21.442 -19.798 1.00 64.81 212 ILE A C 1
ATOM 1622 O O . ILE A 1 212 ? -20.188 20.718 -19.689 1.00 64.81 212 ILE A O 1
ATOM 1626 N N . VAL A 1 213 ? -17.961 20.963 -19.813 1.00 64.38 213 VAL A N 1
ATOM 1627 C CA . VAL A 1 213 ? -17.636 19.559 -19.543 1.00 64.38 213 VAL A CA 1
ATOM 1628 C C . VAL A 1 213 ? -17.586 19.352 -18.032 1.00 64.38 213 VAL A C 1
ATOM 1630 O O . VAL A 1 213 ? -16.852 20.049 -17.324 1.00 64.38 213 VAL A O 1
ATOM 1633 N N . ARG A 1 214 ? -18.379 18.415 -17.504 1.00 63.47 214 ARG A N 1
ATOM 1634 C CA . ARG A 1 214 ? -18.335 18.052 -16.083 1.00 63.47 214 ARG A CA 1
ATOM 1635 C C . ARG A 1 214 ? -17.344 16.920 -15.880 1.00 63.47 214 ARG A C 1
ATOM 1637 O O . ARG A 1 214 ? -17.168 16.072 -16.744 1.00 63.47 214 ARG A O 1
ATOM 1644 N N . ALA A 1 215 ? -16.775 16.836 -14.679 1.00 60.47 215 ALA A N 1
ATOM 1645 C CA . ALA A 1 215 ? -15.923 15.706 -14.313 1.00 60.47 215 ALA A CA 1
ATOM 1646 C C . ALA A 1 215 ? -16.635 14.351 -14.506 1.00 60.47 215 ALA A C 1
ATOM 1648 O O . ALA A 1 215 ? -15.999 13.389 -14.903 1.00 60.47 215 ALA A O 1
ATOM 1649 N N . VAL A 1 216 ? -17.957 14.282 -14.299 1.00 66.25 216 VAL A N 1
ATOM 1650 C CA . VAL A 1 216 ? -18.738 13.049 -14.516 1.00 66.25 216 VAL A CA 1
ATOM 1651 C C . VAL A 1 216 ? -18.866 12.634 -15.985 1.00 66.25 216 VAL A C 1
ATOM 1653 O O . VAL A 1 216 ? -19.226 11.490 -16.237 1.00 66.25 216 VAL A O 1
ATOM 1656 N N . ASP A 1 217 ? -18.585 13.532 -16.933 1.00 65.06 217 ASP A N 1
ATOM 1657 C CA . ASP A 1 217 ? -18.773 13.272 -18.365 1.00 65.06 217 ASP A CA 1
ATOM 1658 C C . ASP A 1 217 ? -17.565 12.550 -18.995 1.00 65.06 217 ASP A C 1
ATOM 1660 O O . ASP A 1 217 ? -17.727 11.913 -20.030 1.00 65.06 217 ASP A O 1
ATOM 1664 N N . GLY A 1 218 ? -16.380 12.627 -18.371 1.00 62.00 218 GLY A N 1
ATOM 1665 C CA . GLY A 1 218 ? -15.145 11.962 -18.832 1.00 62.00 218 GLY A CA 1
ATOM 1666 C C . GLY A 1 218 ? -14.581 10.914 -17.866 1.00 62.00 218 GLY A C 1
ATOM 1667 O O . GLY A 1 218 ? -13.745 10.098 -18.230 1.00 62.00 218 GLY A O 1
ATOM 1668 N N . LEU A 1 219 ? -15.044 10.899 -16.612 1.00 67.56 219 LEU A N 1
ATOM 1669 C CA . LEU A 1 219 ? -14.527 9.992 -15.590 1.00 67.56 219 LEU A CA 1
ATOM 1670 C C . LEU A 1 219 ? -15.028 8.558 -15.810 1.00 67.56 219 LEU A C 1
ATOM 1672 O O . LEU A 1 219 ? -16.130 8.191 -15.397 1.00 67.56 219 LEU A O 1
ATOM 1676 N N . MET A 1 220 ? -14.185 7.725 -16.409 1.00 62.22 220 MET A N 1
ATOM 1677 C CA . MET A 1 220 ? -14.413 6.300 -16.582 1.00 62.22 220 MET A CA 1
ATOM 1678 C C . MET A 1 220 ? -13.635 5.513 -15.523 1.00 62.22 220 MET A C 1
ATOM 1680 O O . MET A 1 220 ? -12.416 5.375 -15.573 1.00 62.22 220 MET A O 1
ATOM 1684 N N . PHE A 1 221 ? -14.350 4.962 -14.545 1.00 61.88 221 PHE A N 1
ATOM 1685 C CA . PHE A 1 221 ? -13.801 3.921 -13.678 1.00 61.88 221 PHE A CA 1
ATOM 1686 C C . PHE A 1 221 ? -14.030 2.553 -14.308 1.00 61.88 221 PHE A C 1
ATOM 1688 O O . PHE A 1 221 ? -14.928 2.392 -15.132 1.00 61.88 221 PHE A O 1
ATOM 1695 N N . SER A 1 222 ? -13.300 1.543 -13.832 1.00 58.59 222 SER A N 1
ATOM 1696 C CA . SER A 1 222 ? -13.564 0.139 -14.175 1.00 58.59 222 SER A CA 1
ATOM 1697 C C . SER A 1 222 ? -13.197 -0.270 -15.603 1.00 58.59 222 SER A C 1
ATOM 1699 O O . SER A 1 222 ? -13.748 -1.241 -16.127 1.00 58.59 222 SER A O 1
ATOM 1701 N N . THR A 1 223 ? -12.280 0.449 -16.248 1.00 59.38 223 THR A N 1
ATOM 1702 C CA . THR A 1 223 ? -11.730 -0.003 -17.524 1.00 59.38 223 THR A CA 1
ATOM 1703 C C . THR A 1 223 ? -10.748 -1.152 -17.319 1.00 59.38 223 THR A C 1
ATOM 1705 O O . THR A 1 223 ? -10.226 -1.368 -16.225 1.00 59.38 223 THR A O 1
ATOM 1708 N N . ARG A 1 224 ? -10.509 -1.931 -18.377 1.00 55.94 224 ARG A N 1
ATOM 1709 C CA . ARG A 1 224 ? -9.704 -3.157 -18.297 1.00 55.94 224 ARG A CA 1
ATOM 1710 C C . ARG A 1 224 ? -8.218 -2.885 -18.016 1.00 55.94 224 ARG A C 1
ATOM 1712 O O . ARG A 1 224 ? -7.552 -3.780 -17.505 1.00 55.94 224 ARG A O 1
ATOM 1719 N N . HIS A 1 225 ? -7.708 -1.695 -18.348 1.00 51.38 225 HIS A N 1
ATOM 1720 C CA . HIS A 1 225 ? -6.269 -1.394 -18.308 1.00 51.38 225 HIS A CA 1
ATOM 1721 C C . HIS A 1 225 ? -5.901 -0.125 -17.530 1.00 51.38 225 HIS A C 1
ATOM 1723 O O . HIS A 1 225 ? -4.740 0.269 -17.561 1.00 51.38 225 HIS A O 1
ATOM 1729 N N . ALA A 1 226 ? -6.835 0.504 -16.811 1.00 47.50 226 ALA A N 1
ATOM 1730 C CA . ALA A 1 226 ? -6.486 1.579 -15.885 1.00 47.50 226 ALA A CA 1
ATOM 1731 C C . ALA A 1 226 ? -5.845 0.995 -14.610 1.00 47.50 226 ALA A C 1
ATOM 1733 O O . ALA A 1 226 ? -6.540 0.708 -13.632 1.00 47.50 226 ALA A O 1
ATOM 1734 N N . MET A 1 227 ? -4.522 0.808 -14.639 1.00 40.97 227 MET A N 1
ATOM 1735 C CA . MET A 1 227 ? -3.654 0.609 -13.469 1.00 40.97 227 MET A CA 1
ATOM 1736 C C . MET A 1 227 ? -2.472 1.568 -13.527 1.00 40.97 227 MET A C 1
ATOM 1738 O O . MET A 1 227 ? -1.906 1.730 -14.629 1.00 40.97 227 MET A O 1
#

Radius of gyration: 25.48 Å; chains: 1; bounding box: 54×57×59 Å

Secondary structure (DSSP, 8-state):
---SGGGTSS---TTS---EEEESS-TTSTT--EEEEEETTEEP-------HHHHHHHTSGGGGSPPPPP--HHHHHHHHHTTT---TT------SEEEEEEEEEEEEE-TTS-EEEEES-SSSSS-SS-EEEEEETTEEEEEE-HHHHTTTTSS-SEEEEEEEEEE-PPP---S--TTTBS-TT-GGGB--PPP-TTTSPPPGGG--TT----HHHH---S-SS--

Organism: NCBI:txid181124

Sequence (227 aa):
MSLGLSHRIGMLRDGLDADIVLWDSHPLHPGSSPIQAWIDGIPQRWSPDLNRTIQEQLRGAVWQIAPSQPNLDEEREQAAKLEGFVPPFARNQTEGKVIFTDVKEVWNRIQGGDIEKAYPTTGNDSPSVPGLVVVENGVIVCVGEPELCSSAARDPDHRINLHGGSVSPGLMTFGSRLGLQEFMDEPSTGDGSLYNAFAFDTPRVLHDVGGIVRAVDGLMFSTRHAM

Foldseek 3Di:
DDPPCPVQPDDDDPPHADKDWDWLFAPQDPPIDTPWIAHPNRTDDDDDPDDVVVSVVCNDPVRRDHPDDDPCVVVVVVCVVVVNCPFQDPPPQPQWKEKEWQAFWEWDQDPVRDIDTPPPPDDDNGDPAGWMWIAHRNRTPDIGHCVVCVVVPPDGPYYHYQNHYYHYPDDDDDPPCQQQAQDPPDCVRGPHDQDDLVVDADPCVVVDSNSDDDPVNRRHDRDSRRD